Protein AF-A0A2P6PGU2-F1 (afdb_monomer_lite)

Organism: Rosa chinensis (NCBI:txid74649)

Structure (mmCIF, N/CA/C/O backbone):
data_AF-A0A2P6PGU2-F1
#
_entry.id   AF-A0A2P6PGU2-F1
#
loop_
_atom_site.group_PDB
_atom_site.id
_atom_site.type_symbol
_atom_site.label_atom_id
_atom_site.label_alt_id
_atom_site.label_comp_id
_atom_site.label_asym_id
_atom_site.label_entity_id
_atom_site.label_seq_id
_atom_site.pdbx_PDB_ins_code
_atom_site.Cartn_x
_atom_site.Cartn_y
_atom_site.Cartn_z
_atom_site.occupancy
_atom_site.B_iso_or_equiv
_atom_site.auth_seq_id
_atom_site.auth_comp_id
_atom_site.auth_asym_id
_atom_site.auth_atom_id
_atom_site.pdbx_PDB_model_num
ATOM 1 N N . MET A 1 1 ? -43.420 4.297 33.345 1.00 36.94 1 MET A N 1
ATOM 2 C CA . MET A 1 1 ? -42.031 4.787 33.406 1.00 36.94 1 MET A CA 1
ATOM 3 C C . MET A 1 1 ? -41.383 4.424 32.086 1.00 36.94 1 MET A C 1
ATOM 5 O O . MET A 1 1 ? -41.078 3.262 31.877 1.00 36.94 1 MET A O 1
ATOM 9 N N . ALA A 1 2 ? -41.326 5.376 31.157 1.00 39.19 2 ALA A N 1
ATOM 10 C CA . ALA A 1 2 ? -40.530 5.236 29.947 1.00 39.19 2 ALA A CA 1
ATOM 11 C C . ALA A 1 2 ? -39.170 5.851 30.277 1.00 39.19 2 ALA A C 1
ATOM 13 O O . ALA A 1 2 ? -39.100 7.048 30.554 1.00 39.19 2 ALA A O 1
ATOM 14 N N . GLU A 1 3 ? -38.127 5.028 30.350 1.00 43.66 3 GLU A N 1
ATOM 15 C CA . GLU A 1 3 ? -36.754 5.516 30.438 1.00 43.66 3 GLU A CA 1
ATOM 16 C C . GLU A 1 3 ? -36.450 6.270 29.145 1.00 43.66 3 GLU A C 1
ATOM 18 O O . GLU A 1 3 ? -36.269 5.689 28.077 1.00 43.66 3 GLU A O 1
ATOM 23 N N . THR A 1 4 ? -36.450 7.595 29.229 1.00 43.69 4 THR A N 1
ATOM 24 C CA . THR A 1 4 ? -35.879 8.449 28.198 1.00 43.69 4 THR A CA 1
ATOM 25 C C . THR A 1 4 ? -34.369 8.246 28.244 1.00 43.69 4 THR A C 1
ATOM 27 O O . THR A 1 4 ? -33.678 8.888 29.037 1.00 43.69 4 THR A O 1
ATOM 30 N N . SER A 1 5 ? -33.850 7.319 27.438 1.00 46.34 5 SER A N 1
ATOM 31 C CA . SER A 1 5 ? -32.415 7.210 27.181 1.00 46.34 5 SER A CA 1
ATOM 32 C C . SER A 1 5 ? -31.904 8.580 26.727 1.00 46.34 5 SER A C 1
ATOM 34 O O . SER A 1 5 ? -32.336 9.092 25.692 1.00 46.34 5 SER A O 1
ATOM 36 N N . SER A 1 6 ? -31.035 9.201 27.530 1.00 49.41 6 SER A N 1
ATOM 37 C CA . SER A 1 6 ? -30.412 10.489 27.212 1.00 49.41 6 SER A CA 1
ATOM 38 C C . SER A 1 6 ? -29.732 10.409 25.836 1.00 49.41 6 SER A C 1
ATOM 40 O O . SER A 1 6 ? -29.019 9.430 25.597 1.00 49.41 6 SER A O 1
ATOM 42 N N . PRO A 1 7 ? -29.878 11.413 24.947 1.00 54.25 7 PRO A N 1
ATOM 43 C CA . PRO A 1 7 ? -29.198 11.442 23.646 1.00 54.25 7 PRO A CA 1
ATOM 44 C C . PRO A 1 7 ? -27.681 11.208 23.749 1.00 54.25 7 PRO A C 1
ATOM 46 O O . PRO A 1 7 ? -27.078 10.629 22.847 1.00 54.25 7 PRO A O 1
ATOM 49 N N . ASN A 1 8 ? -27.077 11.592 24.880 1.00 56.94 8 ASN A N 1
ATOM 50 C CA . ASN A 1 8 ? -25.650 11.409 25.147 1.00 56.94 8 ASN A CA 1
ATOM 51 C C . ASN A 1 8 ? -25.258 9.939 25.370 1.00 56.94 8 ASN A C 1
ATOM 53 O O . ASN A 1 8 ? -24.171 9.550 24.957 1.00 56.94 8 ASN A O 1
ATOM 57 N N . SER A 1 9 ? -26.146 9.101 25.925 1.00 61.38 9 SER A N 1
ATOM 58 C CA . SER A 1 9 ? -25.863 7.673 26.157 1.00 61.38 9 SER A CA 1
ATOM 59 C C . SER A 1 9 ? -25.568 6.952 24.842 1.00 61.38 9 SER A C 1
ATOM 61 O O . SER A 1 9 ? -24.585 6.230 24.738 1.00 61.38 9 SER A O 1
ATOM 63 N N . SER A 1 10 ? -26.362 7.224 23.801 1.00 79.25 10 SER A N 1
ATOM 64 C CA . SER A 1 10 ? -26.182 6.596 22.488 1.00 79.25 10 SER A CA 1
ATOM 65 C C . SER A 1 10 ? -24.892 7.037 21.788 1.00 79.25 10 SER A C 1
ATOM 67 O O . SER A 1 10 ? -24.308 6.252 21.042 1.00 79.25 10 SER A O 1
ATOM 69 N N . ALA A 1 11 ? -24.453 8.283 21.989 1.00 82.06 11 ALA A N 1
ATOM 70 C CA . ALA A 1 11 ? -23.214 8.791 21.408 1.00 82.06 11 ALA A CA 1
ATOM 71 C C . ALA A 1 11 ? -21.985 8.206 22.118 1.00 82.06 11 ALA A C 1
ATOM 73 O O . ALA A 1 11 ? -21.033 7.784 21.461 1.00 82.06 11 ALA A O 1
ATOM 74 N N . ASP A 1 12 ? -22.023 8.140 23.449 1.00 86.50 12 ASP A N 1
ATOM 75 C CA . ASP A 1 12 ? -20.946 7.569 24.256 1.00 86.50 12 ASP A CA 1
ATOM 76 C C . ASP A 1 12 ? -20.799 6.060 24.010 1.00 86.50 12 ASP A C 1
ATOM 78 O O . ASP A 1 12 ? -19.677 5.569 23.880 1.00 86.50 12 ASP A O 1
ATOM 82 N N . ASP A 1 13 ? -21.902 5.333 23.819 1.00 87.06 13 ASP A N 1
ATOM 83 C CA . ASP A 1 13 ? -21.881 3.916 23.435 1.00 87.06 13 ASP A CA 1
ATOM 84 C C . ASP A 1 13 ? -21.195 3.691 22.079 1.00 87.06 13 ASP A C 1
ATOM 86 O O . ASP A 1 13 ? -20.360 2.791 21.936 1.00 87.06 13 ASP A O 1
ATOM 90 N N . LEU A 1 14 ? -21.480 4.544 21.089 1.00 86.94 14 LEU A N 1
ATOM 91 C CA . LEU A 1 14 ? -20.836 4.498 19.774 1.00 86.94 14 LEU A CA 1
ATOM 92 C C . LEU A 1 14 ? -19.343 4.847 19.852 1.00 86.94 14 LEU A C 1
ATOM 94 O O . LEU A 1 14 ? -18.520 4.149 19.256 1.00 86.94 14 LEU A O 1
ATOM 98 N N . LYS A 1 15 ? -18.962 5.873 20.625 1.00 91.56 15 LYS A N 1
ATOM 99 C CA . LYS A 1 15 ? -17.548 6.209 20.873 1.00 91.56 15 LYS A CA 1
ATOM 100 C C . LYS A 1 15 ? -16.815 5.052 21.551 1.00 91.56 15 LYS A C 1
ATOM 102 O O . LYS A 1 15 ? -15.725 4.677 21.121 1.00 91.56 15 LYS A O 1
ATOM 107 N N . ASN A 1 16 ? -17.427 4.437 22.561 1.00 91.75 16 ASN A N 1
ATOM 108 C CA . ASN A 1 16 ? -16.876 3.276 23.256 1.00 91.75 16 ASN A CA 1
ATOM 109 C C . ASN A 1 16 ? -16.707 2.078 22.313 1.00 91.75 16 ASN A C 1
ATOM 111 O O . ASN A 1 16 ? -15.696 1.377 22.377 1.00 91.75 16 ASN A O 1
ATOM 115 N N . HIS A 1 17 ? -17.660 1.853 21.408 1.00 90.94 17 HIS A N 1
ATOM 116 C CA . HIS A 1 17 ? -17.554 0.819 20.382 1.00 90.94 17 HIS A CA 1
ATOM 117 C C . HIS A 1 17 ? -16.375 1.069 19.426 1.00 90.94 17 HIS A C 1
ATOM 119 O O . HIS A 1 17 ? -15.568 0.168 19.198 1.00 90.94 17 HIS A O 1
ATOM 125 N N . VAL A 1 18 ? -16.217 2.302 18.935 1.00 91.94 18 VAL A N 1
ATOM 126 C CA . VAL A 1 18 ? -15.078 2.720 18.097 1.00 91.94 18 VAL A CA 1
ATOM 127 C C . VAL A 1 18 ? -13.743 2.493 18.811 1.00 91.94 18 VAL A C 1
ATOM 129 O O . VAL A 1 18 ? -12.814 1.931 18.227 1.00 91.94 18 VAL A O 1
ATOM 132 N N . MET A 1 19 ? -13.652 2.860 20.091 1.00 95.19 19 MET A N 1
ATOM 133 C CA . MET A 1 19 ? -12.438 2.651 20.885 1.00 95.19 19 MET A CA 1
ATOM 134 C C . MET A 1 19 ? -12.114 1.168 21.082 1.00 95.19 19 MET A C 1
ATOM 136 O O . MET A 1 19 ? -10.945 0.791 21.001 1.00 95.19 19 MET A O 1
ATOM 140 N N . LYS A 1 20 ? -13.125 0.308 21.267 1.00 94.31 20 LYS A N 1
ATOM 141 C CA . LYS A 1 20 ? -12.925 -1.150 21.322 1.00 94.31 20 LYS A CA 1
ATOM 142 C C . LYS A 1 20 ? -12.359 -1.694 20.012 1.00 94.31 20 LYS A C 1
ATOM 144 O O . LYS A 1 20 ? -11.440 -2.503 20.057 1.00 94.31 20 LYS A O 1
ATOM 149 N N . ILE A 1 21 ? -12.851 -1.229 18.859 1.00 94.00 21 ILE A N 1
ATOM 150 C CA . ILE A 1 21 ? -12.303 -1.621 17.548 1.00 94.00 21 ILE A CA 1
ATOM 151 C C . ILE A 1 21 ? -10.831 -1.207 17.436 1.00 94.00 21 ILE A C 1
ATOM 153 O O . ILE A 1 21 ? -10.004 -2.003 16.998 1.00 94.00 21 ILE A O 1
ATOM 157 N N . PHE A 1 22 ? -10.485 0.011 17.862 1.00 94.75 22 PHE A N 1
ATOM 158 C CA . PHE A 1 22 ? -9.099 0.485 17.837 1.00 94.75 22 PHE A CA 1
ATOM 159 C C . PHE A 1 22 ? -8.179 -0.369 18.723 1.00 94.75 22 PHE A C 1
ATOM 161 O O . PHE A 1 22 ? -7.101 -0.776 18.292 1.00 94.75 22 PHE A O 1
ATOM 168 N N . GLN A 1 23 ? -8.606 -0.674 19.949 1.00 94.38 23 GLN A N 1
ATOM 169 C CA . GLN A 1 23 ? -7.859 -1.540 20.866 1.00 94.38 23 GLN A CA 1
ATOM 170 C C . GLN A 1 23 ? -7.675 -2.943 20.279 1.00 94.38 23 GLN A C 1
ATOM 172 O O . GLN A 1 23 ? -6.571 -3.475 20.257 1.00 94.38 23 GLN A O 1
ATOM 177 N N . GLU A 1 24 ? -8.741 -3.512 19.727 1.00 93.62 24 GLU A N 1
ATOM 178 C CA . GLU A 1 24 ? -8.731 -4.834 19.105 1.00 93.62 24 GLU A CA 1
ATOM 179 C C . GLU A 1 24 ? -7.829 -4.889 17.857 1.00 93.62 24 GLU A C 1
ATOM 181 O O . GLU A 1 24 ? -7.165 -5.897 17.630 1.00 93.62 24 GLU A O 1
ATOM 186 N N . ALA A 1 25 ? -7.739 -3.807 17.076 1.00 93.62 25 ALA A N 1
ATOM 187 C CA . ALA A 1 25 ? -6.849 -3.704 15.915 1.00 93.62 25 ALA A CA 1
ATOM 188 C C . ALA A 1 25 ? -5.365 -3.491 16.278 1.00 93.62 25 ALA A C 1
ATOM 190 O O . ALA A 1 25 ? -4.488 -3.698 15.439 1.00 93.62 25 ALA A O 1
ATOM 191 N N . THR A 1 26 ? -5.070 -3.055 17.507 1.00 94.81 26 THR A N 1
ATOM 192 C CA . THR A 1 26 ? -3.709 -2.705 17.959 1.00 94.81 26 THR A CA 1
ATOM 193 C C . THR A 1 26 ? -3.143 -3.668 19.006 1.00 94.81 26 THR A C 1
ATOM 195 O O . THR A 1 26 ? -1.943 -3.625 19.277 1.00 94.81 26 THR A O 1
ATOM 198 N N . LYS A 1 27 ? -3.964 -4.569 19.566 1.00 91.31 27 LYS A N 1
ATOM 199 C CA . LYS A 1 27 ? -3.589 -5.469 20.673 1.00 91.31 27 LYS A CA 1
ATOM 200 C C . LYS A 1 27 ? -2.380 -6.361 20.383 1.00 91.31 27 LYS A C 1
ATOM 202 O O . LYS A 1 27 ? -1.593 -6.633 21.282 1.00 91.31 27 LYS A O 1
ATOM 207 N N . ASP A 1 28 ? -2.213 -6.772 19.125 1.00 89.25 28 ASP A N 1
ATOM 208 C CA . ASP A 1 28 ? -1.145 -7.677 18.687 1.00 89.25 28 ASP A CA 1
ATOM 209 C C . ASP A 1 28 ? 0.108 -6.909 18.211 1.00 89.25 28 ASP A C 1
ATOM 211 O O . ASP A 1 28 ? 0.957 -7.453 17.499 1.00 89.25 28 ASP A O 1
ATOM 215 N N . CYS A 1 29 ? 0.230 -5.618 18.550 1.00 91.69 29 CYS A N 1
ATOM 216 C CA . CYS A 1 29 ? 1.404 -4.820 18.215 1.00 91.69 29 CYS A CA 1
ATOM 217 C C . CYS A 1 29 ? 2.623 -5.287 19.019 1.00 91.69 29 CYS A C 1
ATOM 219 O O . CYS A 1 29 ? 2.691 -5.080 20.224 1.00 91.69 29 CYS A O 1
ATOM 221 N N . GLU A 1 30 ? 3.618 -5.867 18.349 1.00 88.88 30 GLU A N 1
ATOM 222 C CA . GLU A 1 30 ? 4.862 -6.334 18.986 1.00 88.88 30 GLU A CA 1
ATOM 223 C C . GLU A 1 30 ? 5.924 -5.220 19.125 1.00 88.88 30 GLU A C 1
ATOM 225 O O . GLU A 1 30 ? 6.796 -5.305 19.982 1.00 88.88 30 GLU A O 1
ATOM 230 N N . ASP A 1 31 ? 5.854 -4.163 18.310 1.00 90.06 31 ASP A N 1
ATOM 231 C CA . ASP A 1 31 ? 6.859 -3.091 18.247 1.00 90.06 31 ASP A CA 1
ATOM 232 C C . ASP A 1 31 ? 6.630 -2.028 19.340 1.00 90.06 31 ASP A C 1
ATOM 234 O O . ASP A 1 31 ? 5.585 -1.378 19.360 1.00 90.06 31 ASP A O 1
ATOM 238 N N . GLU A 1 32 ? 7.600 -1.849 20.246 1.00 87.88 32 GLU A N 1
ATOM 239 C CA . GLU A 1 32 ? 7.496 -0.936 21.400 1.00 87.88 32 GLU A CA 1
ATOM 240 C C . GLU A 1 32 ? 7.331 0.539 21.007 1.00 87.88 32 GLU A C 1
ATOM 242 O O . GLU A 1 32 ? 6.541 1.262 21.620 1.00 87.88 32 GLU A O 1
ATOM 247 N N . CYS A 1 33 ? 8.013 0.996 19.953 1.00 86.94 33 CYS A N 1
ATOM 248 C CA . CYS A 1 33 ? 7.853 2.366 19.466 1.00 86.94 33 CYS A CA 1
ATOM 249 C C . CYS A 1 33 ? 6.430 2.583 18.941 1.00 86.94 33 CYS A C 1
ATOM 251 O O . CYS A 1 33 ? 5.797 3.594 19.247 1.00 86.94 33 CYS A O 1
ATOM 253 N N . LEU A 1 34 ? 5.890 1.610 18.206 1.00 91.25 34 LEU A N 1
ATOM 254 C CA . LEU A 1 34 ? 4.517 1.678 17.715 1.00 91.25 34 LEU A CA 1
ATOM 255 C C . LEU A 1 34 ? 3.474 1.526 18.819 1.00 91.25 34 LEU A C 1
ATOM 257 O O . LEU A 1 34 ? 2.446 2.197 18.749 1.00 91.25 34 LEU A O 1
ATOM 261 N N . LYS A 1 35 ? 3.732 0.731 19.864 1.00 92.25 35 LYS A N 1
ATOM 262 C CA . LYS A 1 35 ? 2.864 0.691 21.052 1.00 92.25 35 LYS A CA 1
ATOM 263 C C . LYS A 1 35 ? 2.716 2.083 21.661 1.00 92.25 35 LYS A C 1
ATOM 265 O O . LYS A 1 35 ? 1.594 2.502 21.926 1.00 92.25 35 LYS A O 1
ATOM 270 N N . ALA A 1 36 ? 3.810 2.835 21.813 1.00 91.00 36 ALA A N 1
ATOM 271 C CA . ALA A 1 36 ? 3.755 4.204 22.331 1.00 91.00 36 ALA A CA 1
ATOM 272 C C . ALA A 1 36 ? 2.928 5.144 21.429 1.00 91.00 36 ALA A C 1
ATOM 274 O O . ALA A 1 36 ? 2.132 5.951 21.924 1.00 91.00 36 ALA A O 1
ATOM 275 N N . VAL A 1 37 ? 3.059 5.003 20.104 1.00 91.75 37 VAL A N 1
ATOM 276 C CA . VAL A 1 37 ? 2.244 5.750 19.131 1.00 91.75 37 VAL A CA 1
ATOM 277 C C . VAL A 1 37 ? 0.763 5.390 19.271 1.00 91.75 37 VAL A C 1
ATOM 279 O O . VAL A 1 37 ? -0.071 6.288 19.387 1.00 91.75 37 VAL A O 1
ATOM 282 N N . PHE A 1 38 ? 0.414 4.103 19.338 1.00 94.00 38 PHE A N 1
ATOM 283 C CA . PHE A 1 38 ? -0.974 3.667 19.507 1.00 94.00 38 PHE A CA 1
ATOM 284 C C . PHE A 1 38 ? -1.565 4.064 20.862 1.00 94.00 38 PHE A C 1
ATOM 286 O O . PHE A 1 38 ? -2.721 4.474 20.899 1.00 94.00 38 PHE A O 1
ATOM 293 N N . CYS A 1 39 ? -0.788 4.043 21.947 1.00 91.62 39 CYS A N 1
ATOM 294 C CA . CYS A 1 39 ? -1.210 4.573 23.247 1.00 91.62 39 CYS A CA 1
ATOM 295 C C . CYS A 1 39 ? -1.528 6.073 23.179 1.00 91.62 39 CYS A C 1
ATOM 297 O O . CYS A 1 39 ? -2.459 6.537 23.831 1.00 91.62 39 CYS A O 1
ATOM 299 N N . THR A 1 40 ? -0.778 6.832 22.376 1.00 91.81 40 THR A N 1
ATOM 300 C CA . THR A 1 40 ? -1.022 8.268 22.177 1.00 91.81 40 THR A CA 1
ATOM 301 C C . THR A 1 40 ? -2.289 8.499 21.352 1.00 91.81 40 THR A C 1
ATOM 303 O O . THR A 1 40 ? -3.168 9.255 21.764 1.00 91.81 40 THR A O 1
ATOM 306 N N . ILE A 1 41 ? -2.423 7.812 20.213 1.00 91.62 41 ILE A N 1
ATOM 307 C CA . ILE A 1 41 ? -3.593 7.929 19.331 1.00 91.62 41 ILE A CA 1
ATOM 308 C C . ILE A 1 41 ? -4.864 7.471 20.064 1.00 91.62 41 ILE A C 1
ATOM 310 O O . ILE A 1 41 ? -5.860 8.184 20.082 1.00 91.62 41 ILE A O 1
ATOM 314 N N . GLY A 1 42 ? -4.816 6.313 20.723 1.00 91.88 42 GLY A N 1
ATOM 315 C CA . GLY A 1 42 ? -5.945 5.688 21.411 1.00 91.88 42 GLY A CA 1
ATOM 316 C C . GLY A 1 42 ? -6.156 6.130 22.859 1.00 91.88 42 GLY A C 1
ATOM 317 O O . GLY A 1 42 ? -6.884 5.451 23.582 1.00 91.88 42 GLY A O 1
ATOM 318 N N . ARG A 1 43 ? -5.533 7.230 23.311 1.00 92.56 43 ARG A N 1
ATOM 319 C CA . ARG A 1 43 ? -5.659 7.722 24.698 1.00 92.56 43 ARG A CA 1
ATOM 320 C C . ARG A 1 43 ? -7.106 8.047 25.078 1.00 92.56 43 ARG A C 1
ATOM 322 O O . ARG A 1 43 ? -7.515 7.828 26.214 1.00 92.56 43 ARG A O 1
ATOM 329 N N . SER A 1 44 ? -7.857 8.605 24.136 1.00 93.62 44 SER A N 1
ATOM 330 C CA . SER A 1 44 ? -9.280 8.919 24.248 1.00 93.62 44 SER A CA 1
ATOM 331 C C . SER A 1 44 ? -9.907 8.918 22.855 1.00 93.62 44 SER A C 1
ATOM 333 O O . SER A 1 44 ? -9.192 8.985 21.852 1.00 93.62 44 SER A O 1
ATOM 335 N N . TYR A 1 45 ? -11.240 8.886 22.791 1.00 92.12 45 TYR A N 1
ATOM 336 C CA . TYR A 1 45 ? -11.951 9.060 21.524 1.00 92.12 45 TYR A CA 1
ATOM 337 C C . TYR A 1 45 ? -11.577 10.385 20.848 1.00 92.12 45 TYR A C 1
ATOM 339 O O . TYR A 1 45 ? -11.310 10.397 19.651 1.00 92.12 45 TYR A O 1
ATOM 347 N N . ASP A 1 46 ? -11.491 11.477 21.612 1.00 90.50 46 ASP A N 1
ATOM 348 C CA . ASP A 1 46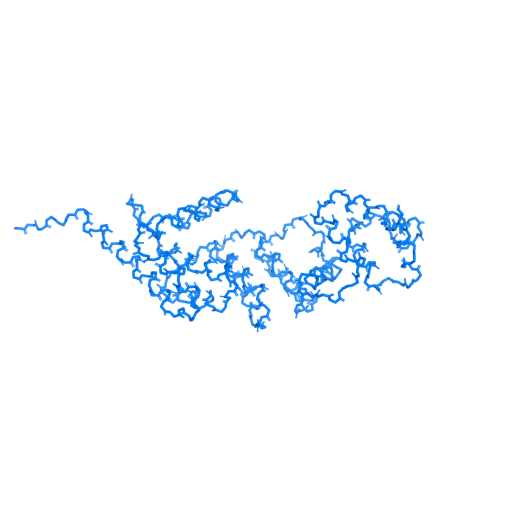 ? -11.161 12.795 21.062 1.00 90.50 46 ASP A CA 1
ATOM 349 C C . ASP A 1 46 ? -9.750 12.817 20.456 1.00 90.50 46 ASP A C 1
ATOM 351 O O . ASP A 1 46 ? -9.570 13.349 19.370 1.00 90.50 46 ASP A O 1
ATOM 355 N N . SER A 1 47 ? -8.770 12.147 21.076 1.00 91.69 47 SER A N 1
ATOM 356 C CA . SER A 1 47 ? -7.413 12.012 20.516 1.00 91.69 47 SER A CA 1
ATOM 357 C C . SER A 1 47 ? -7.407 11.240 19.190 1.00 91.69 47 SER A C 1
ATOM 359 O O . SER A 1 47 ? -6.763 11.647 18.217 1.00 91.69 47 SER A O 1
ATOM 361 N N . LEU A 1 48 ? -8.165 10.140 19.123 1.00 91.19 48 LEU A N 1
ATOM 362 C CA . LEU A 1 48 ? -8.323 9.353 17.901 1.00 91.19 48 LEU A CA 1
ATOM 363 C C . LEU A 1 48 ? -9.029 10.172 16.809 1.00 91.19 48 LEU A C 1
ATOM 365 O O . LEU A 1 48 ? -8.612 10.150 15.649 1.00 91.19 48 LEU A O 1
ATOM 369 N N . ASN A 1 49 ? -10.063 10.925 17.184 1.00 90.19 49 ASN A N 1
ATOM 370 C CA . ASN A 1 49 ? -10.802 11.809 16.294 1.00 90.19 49 ASN A CA 1
ATOM 371 C C . ASN A 1 49 ? -9.927 12.962 15.780 1.00 90.19 49 ASN A C 1
ATOM 373 O O . ASN A 1 49 ? -9.908 13.223 14.580 1.00 90.19 49 ASN A O 1
ATOM 377 N N . ASP A 1 50 ? -9.112 13.580 16.627 1.00 89.06 50 ASP A N 1
ATOM 378 C CA . ASP A 1 50 ? -8.163 14.617 16.220 1.00 89.06 50 ASP A CA 1
ATOM 379 C C . ASP A 1 50 ? -7.127 14.078 15.230 1.00 89.06 50 ASP A C 1
ATOM 381 O O . ASP A 1 50 ? -6.804 14.731 14.233 1.00 89.06 50 ASP A O 1
ATOM 385 N N . PHE A 1 51 ? -6.613 12.866 15.465 1.00 87.56 51 PHE A N 1
ATOM 386 C CA . PHE A 1 51 ? -5.718 12.199 14.519 1.00 87.56 51 PHE A CA 1
ATOM 387 C C . PHE A 1 51 ? -6.413 11.938 13.178 1.00 87.56 51 PHE A C 1
ATOM 389 O O . PHE A 1 51 ? -5.836 12.169 12.115 1.00 87.56 51 PHE A O 1
ATOM 396 N N . SER A 1 52 ? -7.673 11.508 13.225 1.00 86.06 52 SER A N 1
ATOM 397 C CA . SER A 1 52 ? -8.494 11.274 12.041 1.00 86.06 52 SER A CA 1
ATOM 398 C C . SER A 1 52 ? -8.705 12.548 11.212 1.00 86.06 52 SER A C 1
ATOM 400 O O . SER A 1 52 ? -8.533 12.520 9.995 1.00 86.06 52 SER A O 1
ATOM 402 N N . ILE A 1 53 ? -8.962 13.689 11.863 1.00 85.06 53 ILE A N 1
ATOM 403 C CA . ILE A 1 53 ? -9.149 14.991 11.213 1.00 85.06 53 ILE A CA 1
ATOM 404 C C . ILE A 1 53 ? -7.836 15.457 10.578 1.00 85.06 53 ILE A C 1
ATOM 406 O O . ILE A 1 53 ? -7.824 15.910 9.435 1.00 85.06 53 ILE A O 1
ATOM 410 N N . LYS A 1 54 ? -6.705 15.297 11.278 1.00 84.56 54 LYS A N 1
ATOM 411 C CA . LYS A 1 54 ? -5.375 15.598 10.719 1.00 84.56 54 LYS A CA 1
ATOM 412 C C . LYS A 1 54 ? -5.088 14.763 9.473 1.00 84.56 54 LYS A C 1
ATOM 414 O O . LYS A 1 54 ? -4.591 15.295 8.482 1.00 84.56 54 LYS A O 1
ATOM 419 N N . LEU A 1 55 ? -5.441 13.479 9.503 1.00 80.69 55 LEU A N 1
ATOM 420 C CA . LEU A 1 55 ? -5.316 12.596 8.348 1.00 80.69 55 LEU A CA 1
ATOM 421 C C . LEU A 1 55 ? -6.248 13.020 7.200 1.00 80.69 55 LEU A C 1
ATOM 423 O O . LEU A 1 55 ? -5.814 13.061 6.051 1.00 80.69 55 LEU A O 1
ATOM 427 N N . PHE A 1 56 ? -7.501 13.377 7.493 1.00 80.12 56 PHE A N 1
ATOM 428 C CA . PHE A 1 56 ? -8.428 13.922 6.498 1.00 80.12 56 PHE A CA 1
ATOM 429 C C . PHE A 1 56 ? -7.826 15.141 5.794 1.00 80.12 56 PHE A C 1
ATOM 431 O O . PHE A 1 56 ? -7.759 15.163 4.565 1.00 80.12 56 PHE A O 1
ATOM 438 N N . ASN A 1 57 ? -7.340 16.116 6.565 1.00 77.75 57 ASN A N 1
ATOM 439 C CA . ASN A 1 57 ? -6.766 17.349 6.030 1.00 77.75 57 ASN A CA 1
ATOM 440 C C . ASN A 1 57 ? -5.520 17.063 5.183 1.00 77.75 57 ASN A C 1
ATOM 442 O O . ASN A 1 57 ? -5.428 17.535 4.056 1.00 77.75 57 ASN A O 1
ATOM 446 N N . SER A 1 58 ? -4.625 16.188 5.651 1.00 74.19 58 SER A N 1
AT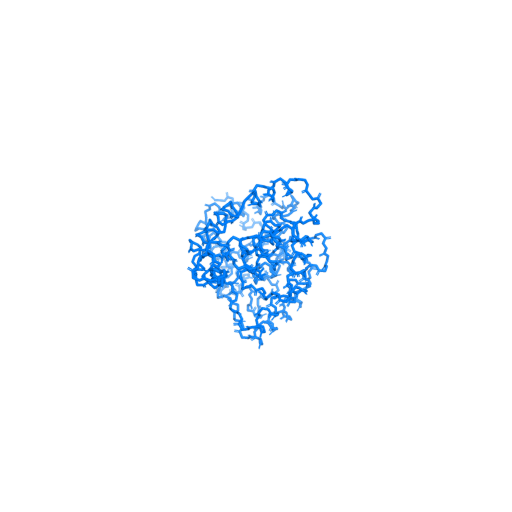OM 447 C CA . SER A 1 58 ? -3.438 15.790 4.883 1.00 74.19 58 SER A CA 1
ATOM 448 C C . SER A 1 58 ? -3.785 15.142 3.531 1.00 74.19 58 SER A C 1
ATOM 450 O O . SER A 1 58 ? -3.112 15.383 2.527 1.00 74.19 58 SER A O 1
ATOM 452 N N . MET A 1 59 ? -4.855 14.346 3.460 1.00 67.69 59 MET A N 1
ATOM 453 C CA . MET A 1 59 ? -5.325 13.795 2.183 1.00 67.69 59 MET A CA 1
ATOM 454 C C . MET A 1 59 ? -6.039 14.826 1.303 1.00 67.69 59 MET A C 1
ATOM 456 O O . MET A 1 59 ? -5.979 14.738 0.075 1.00 67.69 59 MET A O 1
ATOM 460 N N . ALA A 1 60 ? -6.736 15.784 1.912 1.00 69.81 60 ALA A N 1
ATOM 461 C CA . ALA A 1 60 ? -7.369 16.878 1.190 1.00 69.81 60 ALA A CA 1
ATOM 462 C C . ALA A 1 60 ? -6.312 17.760 0.504 1.00 69.81 60 ALA A C 1
ATOM 464 O O . ALA A 1 60 ? -6.440 18.033 -0.689 1.00 69.81 60 ALA A O 1
ATOM 465 N N . ASP A 1 61 ? -5.229 18.090 1.212 1.00 62.94 61 ASP A N 1
ATOM 466 C CA . ASP A 1 61 ? -4.115 18.905 0.708 1.00 62.94 61 ASP A CA 1
ATOM 467 C C . ASP A 1 61 ? -3.343 18.220 -0.433 1.00 62.94 61 ASP A C 1
ATOM 469 O O . ASP A 1 61 ? -2.777 18.880 -1.301 1.00 62.94 61 ASP A O 1
ATOM 473 N N . THR A 1 62 ? -3.362 16.883 -0.486 1.00 60.59 62 THR A N 1
ATOM 474 C CA . THR A 1 62 ? -2.770 16.094 -1.584 1.00 60.59 62 THR A CA 1
ATOM 475 C C . THR A 1 62 ? -3.712 15.911 -2.783 1.00 60.59 62 THR A C 1
ATOM 477 O O . THR A 1 62 ? -3.405 15.155 -3.706 1.00 60.59 62 THR A O 1
ATOM 480 N N . GLY A 1 63 ? -4.858 16.604 -2.799 1.00 58.88 63 GLY A N 1
ATOM 481 C CA . GLY A 1 63 ? -5.815 16.590 -3.909 1.00 58.88 63 GLY A CA 1
ATOM 482 C C . GLY A 1 63 ? -6.695 15.338 -3.965 1.00 58.88 63 GLY A C 1
ATOM 483 O O . GLY A 1 63 ? -7.313 15.065 -4.991 1.00 58.88 63 GLY A O 1
ATOM 484 N N . ILE A 1 64 ? -6.773 14.564 -2.875 1.00 63.78 64 ILE A N 1
ATOM 485 C CA . ILE A 1 64 ? -7.505 13.286 -2.801 1.00 63.78 64 ILE A CA 1
ATOM 486 C C . ILE A 1 64 ? -8.798 13.429 -1.967 1.00 63.78 64 ILE A C 1
ATOM 488 O O . ILE A 1 64 ? -9.269 12.489 -1.320 1.00 63.78 64 ILE A O 1
ATOM 492 N N . ILE A 1 65 ? -9.392 14.626 -1.976 1.00 58.66 65 ILE A N 1
ATOM 493 C CA . ILE A 1 65 ? -10.454 15.035 -1.045 1.00 58.66 65 ILE A CA 1
ATOM 494 C C . ILE A 1 65 ? -11.727 14.181 -1.138 1.00 58.66 65 ILE A C 1
ATOM 496 O O . ILE A 1 65 ? -12.338 13.874 -0.115 1.00 58.66 65 ILE A O 1
ATOM 500 N N . ASP A 1 66 ? -12.105 13.729 -2.335 1.00 61.53 66 ASP A N 1
ATOM 501 C CA . ASP A 1 66 ? -13.318 12.924 -2.520 1.00 61.53 66 ASP A CA 1
ATOM 502 C C . ASP A 1 66 ? -13.186 11.537 -1.881 1.00 61.53 66 ASP A C 1
ATOM 504 O O . ASP A 1 66 ? -14.141 11.016 -1.306 1.00 61.53 66 ASP A O 1
ATOM 508 N N . ARG A 1 67 ? -11.972 10.973 -1.878 1.00 64.31 67 ARG A N 1
ATOM 509 C CA . ARG A 1 67 ? -11.693 9.685 -1.223 1.00 64.31 67 ARG A CA 1
ATOM 510 C C . ARG A 1 67 ? -11.547 9.839 0.284 1.00 64.31 67 ARG A C 1
ATOM 512 O O . ARG A 1 67 ? -11.933 8.941 1.029 1.00 64.31 67 ARG A O 1
ATOM 519 N N . ALA A 1 68 ? -11.026 10.982 0.734 1.00 65.75 68 ALA A N 1
ATOM 520 C CA . ALA A 1 68 ? -11.002 11.324 2.149 1.00 65.75 68 ALA A CA 1
ATOM 521 C C . ALA A 1 68 ? -12.432 11.427 2.710 1.00 65.75 68 ALA A C 1
ATOM 523 O O . ALA A 1 68 ? -12.716 10.857 3.761 1.00 65.75 68 ALA A O 1
ATOM 524 N N . ARG A 1 69 ? -13.364 12.061 1.983 1.00 67.06 69 ARG A N 1
ATOM 525 C CA . ARG A 1 69 ? -14.780 12.158 2.389 1.00 67.06 69 ARG A CA 1
ATOM 526 C C . ARG A 1 69 ? -15.483 10.812 2.479 1.00 67.06 69 ARG A C 1
ATOM 528 O O . ARG A 1 69 ? -16.248 10.606 3.414 1.00 67.06 69 ARG A O 1
ATOM 535 N N . GLU A 1 70 ? -15.233 9.903 1.541 1.00 66.44 70 GLU A N 1
ATOM 536 C CA . GLU A 1 70 ? -15.831 8.564 1.576 1.00 66.44 70 GLU A CA 1
ATOM 537 C C . GLU A 1 70 ? -15.353 7.767 2.800 1.00 66.44 70 GLU A C 1
ATOM 539 O O . GLU A 1 70 ? -16.153 7.152 3.502 1.00 66.44 70 GLU A O 1
ATOM 544 N N . MET A 1 71 ? -14.055 7.838 3.103 1.00 66.69 71 MET A N 1
ATOM 545 C CA . MET A 1 71 ? -13.451 7.120 4.225 1.00 66.69 71 MET A CA 1
ATOM 546 C C . MET A 1 71 ? -13.885 7.665 5.591 1.00 66.69 71 MET A C 1
ATOM 548 O O . MET A 1 71 ? -14.107 6.897 6.529 1.00 66.69 71 MET A O 1
ATOM 552 N N . PHE A 1 72 ? -14.013 8.986 5.698 1.00 67.00 72 PHE A N 1
ATOM 553 C CA . PHE A 1 72 ? -14.379 9.677 6.932 1.00 67.00 72 PHE A CA 1
ATOM 554 C C . PHE A 1 72 ? -15.863 10.012 7.027 1.00 67.00 72 PHE A C 1
ATOM 556 O O . PHE A 1 72 ? -16.252 10.813 7.876 1.00 67.00 72 PHE A O 1
ATOM 563 N N . LYS A 1 73 ? -16.708 9.390 6.194 1.00 70.00 73 LYS A N 1
ATOM 564 C CA . LYS A 1 73 ? -18.154 9.512 6.346 1.00 70.00 73 LYS A CA 1
ATOM 565 C C . LYS A 1 73 ? -18.539 9.020 7.753 1.00 70.00 73 LYS A C 1
ATOM 567 O O . LYS A 1 73 ? -18.274 7.855 8.067 1.00 70.00 73 LYS A O 1
ATOM 572 N N . PRO A 1 74 ? -19.127 9.880 8.601 1.00 67.31 74 PRO A N 1
ATOM 573 C CA . PRO A 1 74 ? -19.494 9.496 9.956 1.00 67.31 74 PRO A CA 1
ATOM 574 C C . PRO A 1 74 ? -20.505 8.343 9.978 1.00 67.31 74 PRO A C 1
ATOM 576 O O . PRO A 1 74 ? -21.320 8.207 9.066 1.00 67.31 74 PRO A O 1
ATOM 579 N N . VAL A 1 75 ? -20.493 7.540 11.046 1.00 60.59 75 VAL A N 1
ATOM 580 C CA . VAL A 1 75 ? -21.482 6.453 11.264 1.00 60.59 75 VAL A CA 1
ATOM 581 C C . VAL A 1 75 ? -22.872 7.008 11.592 1.00 60.59 75 VAL A C 1
ATOM 583 O O . VAL A 1 75 ? -23.870 6.302 11.503 1.00 60.59 75 VAL A O 1
ATOM 586 N N . SER A 1 76 ? -22.941 8.278 11.984 1.00 58.44 76 SER A N 1
ATOM 587 C CA . SER A 1 76 ? -24.166 8.995 12.324 1.00 58.44 76 SER A CA 1
ATOM 588 C C . SER A 1 76 ? -23.979 10.491 12.094 1.00 58.44 76 SER A C 1
ATOM 590 O O . SER A 1 76 ? -22.847 10.975 12.032 1.00 58.44 76 SER A O 1
ATOM 592 N N . ASP A 1 77 ? -25.077 11.245 12.079 1.00 62.47 77 ASP A N 1
ATOM 593 C CA . ASP A 1 77 ? -25.055 12.716 12.020 1.00 62.47 77 ASP A CA 1
ATOM 594 C C . ASP A 1 77 ? -24.313 13.361 13.214 1.00 62.47 77 ASP A C 1
ATOM 596 O O . ASP A 1 77 ? -24.053 14.560 13.220 1.00 62.47 77 ASP A O 1
ATOM 600 N N . LEU A 1 78 ? -23.916 12.556 14.209 1.00 63.34 78 LEU A N 1
ATOM 601 C CA . LEU A 1 78 ? -23.140 12.952 15.385 1.00 63.34 78 LEU A CA 1
ATOM 602 C C . LEU A 1 78 ? -21.631 13.095 15.117 1.00 63.34 78 LEU A C 1
ATOM 604 O O . LEU A 1 78 ? -20.875 13.366 16.047 1.00 63.34 78 LEU A O 1
ATOM 608 N N . GLY A 1 79 ? -21.162 12.872 13.885 1.00 72.81 79 GLY A N 1
ATOM 609 C CA . GLY A 1 79 ? -19.743 13.035 13.544 1.00 72.81 79 GLY A CA 1
ATOM 610 C C . GLY A 1 79 ? -18.832 11.943 14.120 1.00 72.81 79 GLY A C 1
ATOM 611 O O . GLY A 1 79 ? -17.638 12.171 14.299 1.00 72.81 79 GLY A O 1
ATOM 612 N N . ILE A 1 80 ? -19.383 10.764 14.434 1.00 84.00 80 ILE A N 1
ATOM 613 C CA . ILE A 1 80 ? -18.619 9.653 15.017 1.00 84.00 80 ILE A CA 1
ATOM 614 C C . ILE A 1 80 ? -17.858 8.875 13.939 1.00 84.00 80 ILE A C 1
ATOM 616 O O . ILE A 1 80 ? -18.428 8.537 12.897 1.00 84.00 80 ILE A O 1
ATOM 620 N N . LEU A 1 81 ? -16.588 8.556 14.211 1.00 86.31 81 LEU A N 1
ATOM 621 C CA . LEU A 1 81 ? -15.717 7.825 13.291 1.00 86.31 81 LEU A CA 1
ATOM 622 C C . LEU A 1 81 ? -16.276 6.467 12.876 1.00 86.31 81 LEU A C 1
ATOM 624 O O . LEU A 1 81 ? -16.787 5.700 13.690 1.00 86.31 81 LEU A O 1
ATOM 628 N N . SER A 1 82 ? -16.097 6.144 11.596 1.00 87.88 82 SER A N 1
ATOM 629 C CA . SER A 1 82 ? -16.441 4.833 11.060 1.00 87.88 82 SER A CA 1
ATOM 630 C C . SER A 1 82 ? -15.421 3.762 11.449 1.00 87.88 82 SER A C 1
ATOM 632 O O . SER A 1 82 ? -14.225 4.054 11.542 1.00 87.88 82 SER A O 1
ATOM 634 N N . PRO A 1 83 ? -15.842 2.493 11.611 1.00 89.94 83 PRO A N 1
ATOM 635 C CA . PRO A 1 83 ? -14.910 1.377 11.760 1.00 89.94 83 PRO A CA 1
ATOM 636 C C . PRO A 1 83 ? -13.860 1.329 10.639 1.00 89.94 83 PRO A C 1
ATOM 638 O O . PRO A 1 83 ? -12.696 1.022 10.885 1.00 89.94 83 PRO A O 1
ATOM 641 N N . VAL A 1 84 ? -14.247 1.707 9.413 1.00 90.12 84 VAL A N 1
ATOM 642 C CA . VAL A 1 84 ? -13.345 1.818 8.255 1.00 90.12 84 VAL A CA 1
ATOM 643 C C . VAL A 1 84 ? -12.234 2.841 8.507 1.00 90.12 84 VAL A C 1
ATOM 645 O O . VAL A 1 84 ? -11.066 2.554 8.231 1.00 90.12 84 VAL A O 1
ATOM 648 N N . ALA A 1 85 ? -12.568 4.010 9.063 1.00 89.19 85 ALA A N 1
ATOM 649 C CA . ALA A 1 85 ? -11.588 5.032 9.420 1.00 89.19 85 ALA A CA 1
ATOM 650 C C . ALA A 1 85 ? -10.612 4.526 10.494 1.00 89.19 85 ALA A C 1
ATOM 652 O O . ALA A 1 85 ? -9.405 4.714 10.349 1.00 89.19 85 ALA A O 1
ATOM 653 N N . VAL A 1 86 ? -11.106 3.811 11.513 1.00 92.38 86 VAL A N 1
ATOM 654 C CA . VAL A 1 86 ? -10.274 3.228 12.583 1.00 92.38 86 VAL A CA 1
ATOM 655 C C . VAL A 1 86 ? -9.244 2.249 12.023 1.00 92.38 86 VAL A C 1
ATOM 657 O O . VAL A 1 86 ? -8.045 2.420 12.247 1.00 92.38 86 VAL A O 1
ATOM 660 N N . PHE A 1 87 ? -9.684 1.251 11.250 1.00 94.19 87 PHE A N 1
ATOM 661 C CA . PHE A 1 87 ? -8.770 0.280 10.641 1.00 94.19 87 PHE A CA 1
ATOM 662 C C . PHE A 1 87 ? -7.769 0.953 9.700 1.00 94.19 87 PHE A C 1
ATOM 664 O O . PHE A 1 87 ? -6.590 0.599 9.691 1.00 94.19 87 PHE A O 1
ATOM 671 N N . THR A 1 88 ? -8.208 1.961 8.945 1.00 91.44 88 THR A N 1
ATOM 672 C CA . THR A 1 88 ? -7.320 2.677 8.025 1.00 91.44 88 THR A CA 1
ATOM 673 C C . THR A 1 88 ? -6.250 3.479 8.760 1.00 91.44 88 THR A C 1
ATOM 675 O O . THR A 1 88 ? -5.097 3.458 8.333 1.00 91.44 88 THR A O 1
ATOM 678 N N . ILE A 1 89 ? -6.590 4.120 9.884 1.00 92.44 89 ILE A N 1
ATOM 679 C CA . ILE A 1 89 ? -5.618 4.796 10.755 1.00 92.44 89 ILE A CA 1
ATOM 680 C C . ILE A 1 89 ? -4.545 3.805 11.217 1.00 92.44 89 ILE A C 1
ATOM 682 O O . ILE A 1 89 ? -3.357 4.081 11.069 1.00 92.44 89 ILE A O 1
ATOM 686 N N . VAL A 1 90 ? -4.940 2.629 11.715 1.00 95.31 90 VAL A N 1
ATOM 687 C CA . VAL A 1 90 ? -3.988 1.623 12.213 1.00 95.31 90 VAL A CA 1
ATOM 688 C C . VAL A 1 90 ? -3.095 1.085 11.086 1.00 95.31 90 VAL A C 1
ATOM 690 O O . VAL A 1 90 ? -1.873 1.031 11.242 1.00 95.31 90 VAL A O 1
ATOM 693 N N . ILE A 1 91 ? -3.674 0.745 9.928 1.00 95.00 91 ILE A N 1
ATOM 694 C CA . ILE A 1 91 ? -2.928 0.273 8.747 1.00 95.00 91 ILE A CA 1
ATOM 695 C C . ILE A 1 91 ? -1.932 1.331 8.275 1.00 95.00 91 ILE A C 1
ATOM 697 O O . ILE A 1 91 ? -0.778 1.003 8.004 1.00 95.00 91 ILE A O 1
ATOM 701 N N . MET A 1 92 ? -2.350 2.595 8.202 1.00 90.75 92 MET A N 1
ATOM 702 C CA . MET A 1 92 ? -1.484 3.693 7.788 1.00 90.75 92 MET A CA 1
ATOM 703 C C . MET A 1 92 ? -0.341 3.917 8.780 1.00 90.75 92 MET A C 1
ATOM 705 O O . MET A 1 92 ? 0.793 4.105 8.352 1.00 90.75 92 MET A O 1
ATOM 709 N N . THR A 1 93 ? -0.601 3.852 10.089 1.00 92.19 93 THR A N 1
ATOM 710 C CA . THR A 1 93 ? 0.454 3.968 11.105 1.00 92.19 93 THR A CA 1
ATOM 711 C C . THR A 1 93 ? 1.503 2.868 10.936 1.00 92.19 93 THR A C 1
ATOM 713 O O . THR A 1 93 ? 2.699 3.159 10.951 1.00 92.19 93 THR A O 1
ATOM 716 N N . TYR A 1 94 ? 1.093 1.619 10.690 1.00 94.12 94 TYR A N 1
ATOM 717 C CA . TYR A 1 94 ? 2.042 0.549 10.363 1.00 94.12 94 TYR A CA 1
ATOM 718 C C . TYR A 1 94 ? 2.766 0.785 9.031 1.00 94.12 94 TYR A C 1
ATOM 720 O O . TYR A 1 94 ? 3.976 0.565 8.950 1.00 94.12 94 TYR A O 1
ATOM 728 N N . ALA A 1 95 ? 2.053 1.242 7.997 1.00 90.44 95 ALA A N 1
ATOM 729 C CA . ALA A 1 95 ? 2.611 1.503 6.673 1.00 90.44 95 ALA A CA 1
ATOM 730 C C . ALA A 1 95 ? 3.679 2.608 6.697 1.00 90.44 95 ALA A C 1
ATOM 732 O O . ALA A 1 95 ? 4.770 2.412 6.164 1.00 90.44 95 ALA A O 1
ATOM 733 N N . GLY A 1 96 ? 3.406 3.719 7.387 1.00 86.62 96 GLY A N 1
ATOM 734 C CA . GLY A 1 96 ? 4.340 4.835 7.568 1.00 86.62 96 GLY A CA 1
ATOM 735 C C . GLY A 1 96 ? 5.582 4.485 8.391 1.00 86.62 96 GLY A C 1
ATOM 736 O O . GLY A 1 96 ? 6.569 5.206 8.337 1.00 86.62 96 GLY A O 1
ATOM 737 N N . ASN A 1 97 ? 5.558 3.359 9.110 1.00 89.06 97 ASN A N 1
ATOM 738 C CA . ASN A 1 97 ? 6.698 2.819 9.856 1.00 89.06 97 ASN A CA 1
ATOM 739 C C . ASN A 1 97 ? 7.287 1.557 9.199 1.00 89.06 97 ASN A C 1
ATOM 741 O O . ASN A 1 97 ? 7.981 0.777 9.852 1.00 89.06 97 ASN A O 1
ATOM 745 N N . HIS A 1 98 ? 6.987 1.327 7.915 1.00 88.50 98 HIS A N 1
ATOM 746 C CA . HIS A 1 98 ? 7.506 0.215 7.112 1.00 88.50 98 HIS A CA 1
ATOM 747 C C . HIS A 1 98 ? 7.230 -1.185 7.695 1.00 88.50 98 HIS A C 1
ATOM 749 O O . HIS A 1 98 ? 7.972 -2.133 7.449 1.00 88.50 98 HIS A O 1
ATOM 755 N N . LYS A 1 99 ? 6.147 -1.356 8.465 1.00 92.88 99 LYS A N 1
ATOM 756 C CA . LYS A 1 99 ? 5.762 -2.649 9.056 1.00 92.88 99 LYS A CA 1
ATOM 757 C C . LYS A 1 99 ? 4.730 -3.373 8.189 1.00 92.88 99 LYS A C 1
ATOM 759 O O . LYS A 1 99 ? 3.577 -3.543 8.595 1.00 92.88 99 LYS A O 1
ATOM 764 N N . ALA A 1 100 ? 5.127 -3.837 7.001 1.00 94.88 100 ALA A N 1
ATOM 765 C CA . ALA A 1 100 ? 4.185 -4.415 6.033 1.00 94.88 100 ALA A CA 1
ATOM 766 C C . ALA A 1 100 ? 3.459 -5.666 6.558 1.00 94.88 100 ALA A C 1
ATOM 768 O O . ALA A 1 100 ? 2.259 -5.831 6.338 1.00 94.88 100 ALA A O 1
ATOM 769 N N . LYS A 1 101 ? 4.160 -6.529 7.313 1.00 95.56 101 LYS A N 1
ATOM 770 C CA . LYS A 1 101 ? 3.562 -7.724 7.938 1.00 95.56 101 LYS A CA 1
ATOM 771 C C . LYS A 1 101 ? 2.412 -7.359 8.882 1.00 95.56 101 LYS A C 1
ATOM 773 O O . LYS A 1 101 ? 1.370 -8.008 8.841 1.00 95.56 101 LYS A O 1
ATOM 778 N N . SER A 1 102 ? 2.600 -6.341 9.719 1.00 95.50 102 SER A N 1
ATOM 779 C CA . SER A 1 102 ? 1.587 -5.896 10.683 1.00 95.50 102 SER A CA 1
ATOM 780 C C . SER A 1 102 ? 0.425 -5.195 9.985 1.00 95.50 102 SER A C 1
ATOM 782 O O . SER A 1 102 ? -0.724 -5.525 10.259 1.00 95.50 102 SER A O 1
ATOM 784 N N . ALA A 1 103 ? 0.706 -4.334 8.999 1.00 96.44 103 ALA A N 1
ATOM 785 C CA . ALA A 1 103 ? -0.330 -3.723 8.164 1.00 96.44 103 ALA A CA 1
ATOM 786 C C . ALA A 1 103 ? -1.217 -4.783 7.478 1.00 96.44 103 ALA A C 1
ATOM 788 O O . ALA A 1 103 ? -2.442 -4.669 7.475 1.00 96.44 103 ALA A O 1
ATOM 789 N N . LEU A 1 104 ? -0.610 -5.858 6.960 1.00 97.00 104 LEU A N 1
ATOM 790 C CA . LEU A 1 104 ? -1.333 -6.974 6.350 1.00 97.00 104 LEU A CA 1
ATOM 791 C C . LEU A 1 104 ? -2.201 -7.747 7.354 1.00 97.00 104 LEU A C 1
ATOM 793 O O . LEU A 1 104 ? -3.324 -8.108 7.008 1.00 97.00 104 LEU A O 1
ATOM 797 N N . LYS A 1 105 ? -1.711 -7.994 8.578 1.00 96.19 105 LYS A N 1
ATOM 798 C CA . LYS A 1 105 ? -2.504 -8.643 9.640 1.00 96.19 105 LYS A CA 1
ATOM 799 C C . LYS A 1 105 ? -3.758 -7.826 9.966 1.00 96.19 105 LYS A C 1
ATOM 801 O O . LYS A 1 105 ? -4.855 -8.376 9.982 1.00 96.19 105 LYS A O 1
ATOM 806 N N . VAL A 1 106 ? -3.606 -6.513 10.149 1.00 97.38 106 VAL A N 1
ATOM 807 C CA . VAL A 1 106 ? -4.728 -5.611 10.454 1.00 97.38 106 VAL A CA 1
ATOM 808 C C . VAL A 1 106 ? -5.719 -5.543 9.290 1.00 97.38 106 VAL A C 1
ATOM 810 O O . VAL A 1 106 ? -6.927 -5.584 9.507 1.00 97.38 106 VAL A O 1
ATOM 813 N N . TYR A 1 107 ? -5.241 -5.525 8.042 1.00 97.19 107 TYR A N 1
ATOM 814 C CA . TYR A 1 107 ? -6.120 -5.635 6.874 1.00 97.19 107 TYR A CA 1
ATOM 815 C C . TYR A 1 107 ? -6.922 -6.946 6.868 1.00 97.19 107 TYR A C 1
ATOM 817 O O . TYR A 1 107 ? -8.124 -6.941 6.620 1.00 97.19 107 TYR A O 1
ATOM 825 N N . GLN A 1 108 ? -6.288 -8.081 7.167 1.00 96.25 108 GLN A N 1
ATOM 826 C CA . GLN A 1 108 ? -6.986 -9.369 7.231 1.00 96.25 108 GLN A CA 1
ATOM 827 C C . GLN A 1 108 ? -8.047 -9.390 8.338 1.00 96.25 108 GLN A C 1
ATOM 829 O O . GLN A 1 108 ? -9.140 -9.908 8.121 1.00 96.25 108 GLN A O 1
ATOM 834 N N . GLN A 1 109 ? -7.757 -8.780 9.488 1.00 95.94 109 GLN A N 1
ATOM 835 C CA . GLN A 1 109 ? -8.716 -8.597 10.577 1.00 95.94 109 GLN A CA 1
ATOM 836 C C . GLN A 1 109 ? -9.898 -7.704 10.167 1.00 95.94 109 GLN A C 1
ATOM 838 O O . GLN A 1 109 ? -11.048 -8.031 10.461 1.00 95.94 109 GLN A O 1
ATOM 843 N N . MET A 1 110 ? -9.639 -6.613 9.440 1.00 95.62 110 MET A N 1
ATOM 844 C CA . MET A 1 110 ? -10.675 -5.727 8.897 1.00 95.62 110 MET A CA 1
ATOM 845 C C . MET A 1 110 ? -11.661 -6.499 8.005 1.00 95.62 110 MET A C 1
ATOM 847 O O . MET A 1 110 ? -12.872 -6.400 8.180 1.00 95.62 110 MET A O 1
ATOM 851 N N . ILE A 1 111 ? -11.151 -7.349 7.107 1.00 95.44 111 ILE A N 1
ATOM 852 C CA . ILE A 1 111 ? -11.998 -8.197 6.254 1.00 95.44 111 ILE A CA 1
ATOM 853 C C . ILE A 1 111 ? -12.741 -9.262 7.071 1.00 95.44 111 ILE A C 1
ATOM 855 O O . ILE A 1 111 ? -13.931 -9.480 6.852 1.00 95.44 111 ILE A O 1
ATOM 859 N N . ALA A 1 112 ? -12.071 -9.914 8.026 1.00 94.94 112 ALA A N 1
ATOM 860 C CA . ALA A 1 112 ? -12.674 -10.956 8.862 1.00 94.94 112 ALA A CA 1
ATOM 861 C C . ALA A 1 112 ? -13.818 -10.432 9.748 1.00 94.94 112 ALA A C 1
ATOM 863 O O . ALA A 1 112 ? -14.722 -11.185 10.099 1.00 94.94 112 ALA A O 1
ATOM 864 N N . THR A 1 113 ? -13.798 -9.140 10.078 1.00 91.56 113 THR A N 1
ATOM 865 C CA . THR A 1 113 ? -14.862 -8.450 10.824 1.00 91.56 113 THR A CA 1
ATOM 866 C C . THR A 1 113 ? -15.979 -7.908 9.923 1.00 91.56 113 THR A C 1
ATOM 868 O O . THR A 1 113 ? -16.899 -7.256 10.410 1.00 91.56 113 THR A O 1
ATOM 871 N N . GLY A 1 114 ? -15.936 -8.192 8.616 1.00 91.00 114 GLY A N 1
ATOM 872 C CA . GLY A 1 114 ? -16.957 -7.779 7.649 1.00 91.00 114 GLY A CA 1
ATOM 873 C C . GLY A 1 114 ? -16.870 -6.309 7.231 1.00 91.00 114 GLY A C 1
ATOM 874 O O . GLY A 1 114 ? -17.797 -5.792 6.608 1.00 91.00 114 GLY A O 1
ATOM 875 N N . ILE A 1 115 ? -15.775 -5.621 7.561 1.00 90.81 115 ILE A N 1
ATOM 876 C CA . ILE A 1 115 ? -15.590 -4.203 7.256 1.00 90.81 115 ILE A CA 1
ATOM 877 C C . ILE A 1 115 ? -14.864 -4.078 5.914 1.00 90.81 115 ILE A C 1
ATOM 879 O O . ILE A 1 115 ? -13.751 -4.570 5.730 1.00 90.81 115 ILE A O 1
ATOM 883 N N . ASN A 1 116 ? -15.492 -3.390 4.960 1.00 89.69 116 ASN A N 1
ATOM 884 C CA . ASN A 1 116 ? -14.919 -3.210 3.631 1.00 89.69 116 ASN A CA 1
ATOM 885 C C . ASN A 1 116 ? -13.842 -2.106 3.622 1.00 89.69 116 ASN A C 1
ATOM 887 O O . ASN A 1 116 ? -14.103 -1.006 4.115 1.00 89.69 116 ASN A O 1
ATOM 891 N N . PRO A 1 117 ? -12.648 -2.355 3.050 1.00 90.44 117 PRO A N 1
ATOM 892 C CA . PRO A 1 117 ? -11.594 -1.352 2.943 1.00 90.44 117 PRO A CA 1
ATOM 893 C C . PRO A 1 117 ? -11.997 -0.211 2.017 1.00 90.44 117 PRO A C 1
ATOM 895 O O . PRO A 1 117 ? -12.609 -0.439 0.973 1.00 90.44 117 PRO A O 1
ATOM 898 N N . ALA A 1 118 ? -11.590 1.007 2.368 1.00 86.88 118 ALA A N 1
ATOM 899 C CA . ALA A 1 118 ? -11.707 2.152 1.480 1.00 86.88 118 ALA A CA 1
ATOM 900 C C . ALA A 1 118 ? -10.579 2.144 0.435 1.00 86.88 118 ALA A C 1
ATOM 902 O O . ALA A 1 118 ? -9.528 1.519 0.613 1.00 86.88 118 ALA A O 1
ATOM 903 N N . CYS A 1 119 ? -10.759 2.916 -0.638 1.00 85.75 119 CYS A N 1
ATOM 904 C CA . CYS A 1 119 ? -9.750 3.110 -1.684 1.00 85.75 119 CYS A CA 1
ATOM 905 C C . CYS A 1 119 ? -8.378 3.519 -1.104 1.00 85.75 119 CYS A C 1
ATOM 907 O O . CYS A 1 119 ? -7.341 2.994 -1.508 1.00 85.75 119 CYS A O 1
ATOM 909 N N . TYR A 1 120 ? -8.363 4.403 -0.101 1.00 84.44 120 TYR A N 1
ATOM 910 C CA . TYR A 1 120 ? -7.128 4.833 0.560 1.00 84.44 120 TYR A CA 1
ATOM 911 C C . TYR A 1 120 ? -6.466 3.721 1.391 1.00 84.44 120 TYR A C 1
ATOM 913 O O . TYR A 1 120 ? -5.241 3.599 1.390 1.00 84.44 120 TYR A O 1
ATOM 921 N N . THR A 1 121 ? -7.255 2.859 2.040 1.00 89.56 121 THR A N 1
ATOM 922 C CA . THR A 1 121 ? -6.754 1.694 2.784 1.00 89.56 121 THR A CA 1
ATOM 923 C C . THR A 1 121 ? -5.970 0.754 1.865 1.00 89.56 121 THR A C 1
ATOM 925 O O . THR A 1 121 ? -4.861 0.340 2.206 1.00 89.56 121 THR A O 1
ATOM 928 N N . TYR A 1 122 ? -6.509 0.470 0.671 1.00 92.25 122 TYR A N 1
ATOM 929 C CA . TYR A 1 122 ? -5.812 -0.315 -0.351 1.00 92.25 122 TYR A CA 1
ATOM 930 C C . TYR A 1 122 ? -4.503 0.339 -0.776 1.00 92.25 122 TYR A C 1
ATOM 932 O O . TYR A 1 122 ? -3.477 -0.333 -0.806 1.00 92.25 122 TYR A O 1
ATOM 940 N N . VAL A 1 123 ? -4.521 1.643 -1.071 1.00 90.00 123 VAL A N 1
ATOM 941 C CA . VAL A 1 123 ? -3.323 2.391 -1.487 1.00 90.00 123 VAL A CA 1
ATOM 942 C C . VAL A 1 123 ? -2.192 2.225 -0.469 1.00 90.00 123 VAL A C 1
ATOM 944 O O . VAL A 1 123 ? -1.091 1.832 -0.851 1.00 90.00 123 VAL A O 1
ATOM 947 N N . GLN A 1 124 ? -2.462 2.462 0.818 1.00 90.56 124 GLN A N 1
ATOM 948 C CA . GLN A 1 124 ? -1.443 2.361 1.870 1.00 90.56 124 GLN A CA 1
ATOM 949 C C . GLN A 1 124 ? -0.902 0.933 2.014 1.00 90.56 124 GLN A C 1
ATOM 951 O O . GLN A 1 124 ? 0.313 0.729 2.069 1.00 90.56 124 GLN A O 1
ATOM 956 N N . LEU A 1 125 ? -1.794 -0.063 2.005 1.00 96.00 125 LEU A N 1
ATOM 957 C CA . LEU A 1 125 ? -1.410 -1.470 2.096 1.00 96.00 125 LEU A CA 1
ATOM 958 C C . LEU A 1 125 ? -0.562 -1.917 0.895 1.00 96.00 125 LEU A C 1
ATOM 960 O O . LEU A 1 125 ? 0.456 -2.583 1.066 1.00 96.00 125 LEU A O 1
ATOM 964 N N . ILE A 1 126 ? -0.965 -1.555 -0.323 1.00 96.25 126 ILE A N 1
ATOM 965 C CA . ILE A 1 126 ? -0.259 -1.929 -1.552 1.00 96.25 126 ILE A CA 1
ATOM 966 C C . ILE A 1 126 ? 1.132 -1.298 -1.573 1.00 96.25 126 ILE A C 1
ATOM 968 O O . ILE A 1 126 ? 2.105 -2.000 -1.841 1.00 96.25 126 ILE A O 1
ATOM 972 N N . CYS A 1 127 ? 1.240 -0.007 -1.250 1.00 92.75 127 CYS A N 1
ATOM 973 C CA . CYS A 1 127 ? 2.518 0.699 -1.222 1.00 92.75 127 CYS A CA 1
ATOM 974 C C . CYS A 1 127 ? 3.501 0.068 -0.229 1.00 92.75 127 CYS A C 1
ATOM 976 O O . CYS A 1 127 ? 4.640 -0.212 -0.610 1.00 92.75 127 CYS A O 1
ATOM 978 N N . VAL A 1 128 ? 3.081 -0.203 1.016 1.00 94.69 128 VAL A N 1
ATOM 979 C CA . VAL A 1 128 ? 3.980 -0.818 2.009 1.00 94.69 128 VAL A CA 1
ATOM 980 C C . VAL A 1 128 ? 4.370 -2.249 1.619 1.00 94.69 128 VAL A C 1
ATOM 982 O O . VAL A 1 128 ? 5.530 -2.623 1.748 1.00 94.69 128 VAL A O 1
ATOM 985 N N . LEU A 1 129 ? 3.450 -3.046 1.063 1.00 96.81 129 LEU A N 1
ATOM 986 C CA . LEU A 1 129 ? 3.761 -4.404 0.596 1.00 96.81 129 LEU A CA 1
ATOM 987 C C . LEU A 1 129 ? 4.711 -4.410 -0.611 1.00 96.81 129 LEU A C 1
ATOM 989 O O . LEU A 1 129 ? 5.604 -5.251 -0.689 1.00 96.81 129 LEU A O 1
ATOM 993 N N . ALA A 1 130 ? 4.528 -3.486 -1.555 1.00 93.31 130 ALA A N 1
ATOM 994 C CA . ALA A 1 130 ? 5.384 -3.376 -2.731 1.00 93.31 130 ALA A CA 1
ATOM 995 C C . ALA A 1 130 ? 6.804 -2.919 -2.364 1.00 93.31 130 ALA A C 1
ATOM 997 O O . ALA A 1 130 ? 7.768 -3.368 -2.975 1.00 93.31 130 ALA A O 1
ATOM 998 N N . THR A 1 131 ? 6.944 -2.071 -1.344 1.00 88.38 131 THR A N 1
ATOM 999 C CA . THR A 1 131 ? 8.237 -1.503 -0.927 1.00 88.38 131 THR A CA 1
ATOM 1000 C C . THR A 1 131 ? 8.953 -2.307 0.158 1.00 88.38 131 THR A C 1
ATOM 1002 O O . THR A 1 131 ? 10.132 -2.077 0.398 1.00 88.38 131 THR A O 1
ATOM 1005 N N . ASP A 1 132 ? 8.305 -3.293 0.780 1.00 89.44 132 ASP A N 1
ATOM 1006 C CA . ASP A 1 132 ? 8.951 -4.176 1.755 1.00 89.44 132 ASP A CA 1
ATOM 1007 C C . ASP A 1 132 ? 9.594 -5.382 1.051 1.00 89.44 132 ASP A C 1
ATOM 1009 O O . ASP A 1 132 ? 8.909 -6.246 0.489 1.00 89.44 132 ASP A O 1
ATOM 1013 N N . PHE A 1 133 ? 10.929 -5.412 1.033 1.00 85.00 133 PHE A N 1
ATOM 1014 C CA . PHE A 1 133 ? 11.748 -6.435 0.369 1.00 85.00 133 PHE A CA 1
ATOM 1015 C C . PHE A 1 133 ? 12.038 -7.654 1.258 1.00 85.00 133 PHE A C 1
ATOM 1017 O O . PHE A 1 133 ? 12.613 -8.627 0.777 1.00 85.00 133 PHE A O 1
ATOM 1024 N N . SER A 1 134 ? 11.609 -7.647 2.526 1.00 85.88 134 SER A N 1
ATOM 1025 C CA . SER A 1 134 ? 11.901 -8.723 3.486 1.00 85.88 134 SER A CA 1
ATOM 1026 C C . SER A 1 134 ? 11.168 -10.034 3.185 1.00 85.88 134 SER A C 1
ATOM 1028 O O . SER A 1 134 ? 11.575 -11.099 3.649 1.00 85.88 134 SER A O 1
ATOM 1030 N N . ASN A 1 135 ? 10.077 -9.983 2.413 1.00 89.00 135 ASN A N 1
ATOM 1031 C CA . ASN A 1 135 ? 9.272 -11.154 2.089 1.00 89.00 135 ASN A CA 1
ATOM 1032 C C . ASN A 1 135 ? 8.849 -11.162 0.619 1.00 89.00 135 ASN A C 1
ATOM 1034 O O . ASN A 1 135 ? 8.059 -10.335 0.161 1.00 89.00 135 ASN A O 1
ATOM 1038 N N . VAL A 1 136 ? 9.296 -12.190 -0.102 1.00 86.81 136 VAL A N 1
ATOM 1039 C CA . VAL A 1 136 ? 8.992 -12.407 -1.525 1.00 86.81 136 VAL A CA 1
ATOM 1040 C C . VAL A 1 136 ? 7.489 -12.481 -1.826 1.00 86.81 136 VAL A C 1
ATOM 1042 O O . VAL A 1 136 ? 7.055 -12.147 -2.925 1.00 86.81 136 VAL A O 1
ATOM 1045 N N . LYS A 1 137 ? 6.654 -12.869 -0.849 1.00 93.94 137 LYS A N 1
ATOM 1046 C CA . LYS A 1 137 ? 5.195 -12.953 -1.025 1.00 93.94 137 LYS A CA 1
ATOM 1047 C C . LYS A 1 137 ? 4.515 -11.582 -1.024 1.00 93.94 137 LYS A C 1
ATOM 1049 O O . LYS A 1 137 ? 3.388 -11.493 -1.509 1.00 93.94 137 LYS A O 1
ATOM 1054 N N . PHE A 1 138 ? 5.150 -10.533 -0.496 1.00 95.38 138 PHE A N 1
ATOM 1055 C CA . PHE A 1 138 ? 4.515 -9.219 -0.379 1.00 95.38 138 PHE A CA 1
ATOM 1056 C C . PHE A 1 138 ? 4.260 -8.564 -1.730 1.00 95.38 138 PHE A C 1
ATOM 1058 O O . PHE A 1 138 ? 3.154 -8.072 -1.934 1.00 95.38 138 PHE A O 1
ATOM 1065 N N . LEU A 1 139 ? 5.182 -8.672 -2.693 1.00 95.38 139 LEU A N 1
ATOM 1066 C CA . LEU A 1 139 ? 4.936 -8.179 -4.053 1.00 95.38 139 LEU A CA 1
ATOM 1067 C C . LEU A 1 139 ? 3.728 -8.882 -4.692 1.00 95.38 139 LEU A C 1
ATOM 1069 O O . LEU A 1 139 ? 2.853 -8.236 -5.267 1.00 95.38 139 LEU A O 1
ATOM 1073 N N . ARG A 1 140 ? 3.611 -10.203 -4.513 1.00 96.00 140 ARG A N 1
ATOM 1074 C CA . ARG A 1 140 ? 2.445 -10.961 -4.988 1.00 96.00 140 ARG A CA 1
ATOM 1075 C C . ARG A 1 140 ? 1.142 -10.471 -4.349 1.00 96.00 140 ARG A C 1
ATOM 1077 O O . ARG A 1 140 ? 0.130 -10.366 -5.038 1.00 96.00 140 ARG A O 1
ATOM 1084 N N . TYR A 1 141 ? 1.150 -10.170 -3.051 1.00 97.44 141 TYR A N 1
ATOM 1085 C CA . TYR A 1 141 ? -0.019 -9.607 -2.372 1.00 97.44 141 TYR A CA 1
ATOM 1086 C C . TYR A 1 141 ? -0.328 -8.178 -2.824 1.00 97.44 141 TYR A C 1
ATOM 1088 O O . TYR A 1 141 ? -1.496 -7.873 -3.037 1.00 97.44 141 TYR A O 1
ATOM 1096 N N . ALA A 1 142 ? 0.684 -7.340 -3.053 1.00 97.31 142 ALA A N 1
ATOM 1097 C CA . ALA A 1 142 ? 0.506 -5.994 -3.589 1.00 97.31 142 ALA A CA 1
ATOM 1098 C C . ALA A 1 142 ? -0.207 -6.029 -4.952 1.00 97.31 142 ALA A C 1
ATOM 1100 O O . ALA A 1 142 ? -1.228 -5.365 -5.123 1.00 97.31 142 ALA A O 1
ATOM 1101 N N . LYS A 1 143 ? 0.252 -6.884 -5.881 1.00 96.88 143 LYS A N 1
ATOM 1102 C CA . LYS A 1 143 ? -0.419 -7.107 -7.176 1.00 96.88 143 LYS A CA 1
ATOM 1103 C C . LYS A 1 143 ? -1.857 -7.587 -6.998 1.00 96.88 143 LYS A C 1
ATOM 1105 O O . LYS A 1 143 ? -2.768 -7.017 -7.590 1.00 96.88 143 LYS A O 1
ATOM 1110 N N . LYS A 1 144 ? -2.069 -8.605 -6.152 1.00 97.12 144 LYS A N 1
ATOM 1111 C CA . LYS A 1 144 ? -3.403 -9.157 -5.869 1.00 97.12 144 LYS A CA 1
ATOM 1112 C C . LYS A 1 144 ? -4.364 -8.070 -5.385 1.00 97.12 144 LYS A C 1
ATOM 1114 O O . LYS A 1 144 ? -5.461 -7.959 -5.919 1.00 97.12 144 LYS A O 1
ATOM 1119 N N . TYR A 1 145 ? -3.964 -7.282 -4.390 1.00 96.62 145 TYR A N 1
ATOM 1120 C CA . TYR A 1 145 ? -4.832 -6.263 -3.804 1.00 96.62 145 TYR A CA 1
ATOM 1121 C C . TYR A 1 145 ? -5.053 -5.069 -4.731 1.00 96.62 145 TYR A C 1
ATOM 1123 O O . TYR A 1 145 ? -6.130 -4.486 -4.698 1.00 96.62 145 TYR A O 1
ATOM 1131 N N . PHE A 1 146 ? -4.094 -4.741 -5.603 1.00 95.69 146 PHE A N 1
ATOM 1132 C CA . PHE A 1 146 ? -4.314 -3.748 -6.654 1.00 95.69 146 PHE A CA 1
ATOM 1133 C C . PHE A 1 146 ? -5.383 -4.209 -7.651 1.00 95.69 146 PHE A C 1
ATOM 1135 O O . PHE A 1 146 ? -6.290 -3.454 -7.978 1.00 95.69 146 PHE A O 1
ATOM 1142 N N . LEU A 1 147 ? -5.329 -5.468 -8.090 1.00 95.69 147 LEU A N 1
ATOM 1143 C CA . LEU A 1 147 ? -6.338 -6.029 -8.992 1.00 95.69 147 LEU A CA 1
ATOM 1144 C C . LEU A 1 147 ? -7.713 -6.144 -8.322 1.00 95.69 147 LEU A C 1
ATOM 1146 O O . LEU A 1 147 ? -8.710 -5.788 -8.939 1.00 95.69 147 LEU A O 1
ATOM 1150 N N . GLU A 1 148 ? -7.764 -6.567 -7.055 1.00 95.00 148 GLU A N 1
ATOM 1151 C CA . GLU A 1 148 ? -9.001 -6.610 -6.259 1.00 95.00 148 GLU A CA 1
ATOM 1152 C C . GLU A 1 148 ? -9.627 -5.216 -6.109 1.00 95.00 148 GLU A C 1
ATOM 1154 O O . GLU A 1 148 ? -10.842 -5.057 -6.202 1.00 95.00 148 GLU A O 1
ATOM 1159 N N . MET A 1 149 ? -8.798 -4.192 -5.907 1.00 92.62 149 MET A N 1
ATOM 1160 C CA . MET A 1 149 ? -9.238 -2.803 -5.840 1.00 92.62 149 MET A CA 1
ATOM 1161 C C . MET A 1 149 ? -9.898 -2.354 -7.154 1.00 92.62 149 MET A C 1
ATOM 1163 O O . MET A 1 149 ? -10.951 -1.715 -7.117 1.00 92.62 149 MET A O 1
ATOM 1167 N N . LEU A 1 150 ? -9.330 -2.731 -8.305 1.00 92.38 150 LEU A N 1
ATOM 1168 C CA . LEU A 1 150 ? -9.935 -2.466 -9.615 1.00 92.38 150 LEU A CA 1
ATOM 1169 C C . LEU A 1 150 ? -11.238 -3.252 -9.825 1.00 92.38 150 LEU A C 1
ATOM 1171 O O . LEU A 1 150 ? -12.206 -2.688 -10.326 1.00 92.38 150 LEU A O 1
ATOM 1175 N N . ASP A 1 151 ? -11.300 -4.514 -9.388 1.00 93.88 151 ASP A N 1
ATOM 1176 C CA . ASP A 1 151 ? -12.514 -5.345 -9.476 1.00 93.88 151 ASP A CA 1
ATOM 1177 C C . ASP A 1 151 ? -13.684 -4.775 -8.672 1.00 93.88 151 ASP A C 1
ATOM 1179 O O . ASP A 1 151 ? -14.844 -4.932 -9.047 1.00 93.88 151 ASP A O 1
ATOM 1183 N N . LYS A 1 152 ? -13.387 -4.055 -7.587 1.00 90.00 152 LYS A N 1
ATOM 1184 C CA . LYS A 1 152 ? -14.383 -3.317 -6.798 1.00 90.00 152 LYS A CA 1
ATOM 1185 C C . LYS A 1 152 ? -14.797 -1.985 -7.437 1.00 90.00 152 LYS A C 1
ATOM 1187 O O . LYS A 1 152 ? -15.504 -1.205 -6.806 1.00 90.00 152 LYS A O 1
ATOM 1192 N N . GLY A 1 153 ? -14.347 -1.696 -8.659 1.00 87.19 153 GLY A N 1
ATOM 1193 C CA . GLY A 1 153 ? -14.638 -0.456 -9.380 1.00 87.19 153 GLY A CA 1
ATOM 1194 C C . GLY A 1 153 ? -13.939 0.776 -8.801 1.00 87.19 153 GLY A C 1
ATOM 1195 O O . GLY A 1 153 ? -14.264 1.905 -9.179 1.00 87.19 153 GLY A O 1
ATOM 1196 N N . MET A 1 154 ? -12.986 0.595 -7.880 1.00 86.94 154 MET A N 1
ATOM 1197 C CA . MET A 1 154 ? -12.251 1.713 -7.304 1.00 86.94 154 MET A CA 1
ATOM 1198 C C . MET A 1 154 ? -11.258 2.251 -8.330 1.00 86.94 154 MET A C 1
ATOM 1200 O O . MET A 1 154 ? -10.585 1.500 -9.032 1.00 86.94 154 MET A O 1
ATOM 1204 N N . LYS A 1 155 ? -11.118 3.574 -8.379 1.00 78.75 155 LYS A N 1
ATOM 1205 C CA . LYS A 1 155 ? -10.117 4.243 -9.214 1.00 78.75 155 LYS A CA 1
ATOM 1206 C C . LYS A 1 155 ? -8.916 4.568 -8.331 1.00 78.75 155 LYS A C 1
ATOM 1208 O O . LYS A 1 155 ? -9.015 5.529 -7.571 1.00 78.75 155 LYS A O 1
ATOM 1213 N N . PRO A 1 156 ? -7.821 3.784 -8.334 1.00 75.25 156 PRO A N 1
ATOM 1214 C CA . PRO A 1 156 ? -6.649 4.083 -7.520 1.00 75.25 156 PRO A CA 1
ATOM 1215 C C . PRO A 1 156 ? -5.976 5.384 -7.945 1.00 75.25 156 PRO A C 1
ATOM 1217 O O . PRO A 1 156 ? -6.173 5.896 -9.044 1.00 75.25 156 PRO A O 1
ATOM 1220 N N . ASN A 1 157 ? -5.185 5.956 -7.035 1.00 75.12 157 ASN A N 1
ATOM 1221 C CA . ASN A 1 157 ? -4.189 6.937 -7.446 1.00 75.12 157 ASN A CA 1
ATOM 1222 C C . ASN A 1 157 ? -3.141 6.123 -8.222 1.00 75.12 157 ASN A C 1
ATOM 1224 O O . ASN A 1 157 ? -2.895 4.967 -7.880 1.00 75.12 157 ASN A O 1
ATOM 1228 N N . PRO A 1 158 ? -2.536 6.684 -9.255 1.00 81.38 158 PRO A N 1
ATOM 1229 C CA . PRO A 1 158 ? -1.334 6.126 -9.845 1.00 81.38 158 PRO A CA 1
ATOM 1230 C C . PRO A 1 158 ? -0.203 5.668 -8.880 1.00 81.38 158 PRO A C 1
ATOM 1232 O O . PRO A 1 158 ? 0.529 4.738 -9.213 1.00 81.38 158 PRO A O 1
ATOM 1235 N N . THR A 1 159 ? -0.076 6.228 -7.665 1.00 83.62 159 THR A N 1
ATOM 1236 C CA . THR A 1 159 ? 0.962 5.879 -6.658 1.00 83.62 159 THR A CA 1
ATOM 1237 C C . THR A 1 159 ? 1.216 4.374 -6.453 1.00 83.62 159 THR A C 1
ATOM 1239 O O . THR A 1 159 ? 2.341 3.929 -6.693 1.00 83.62 159 THR A O 1
ATOM 1242 N N . PRO A 1 160 ? 0.231 3.561 -6.021 1.00 88.06 160 PRO A N 1
ATOM 1243 C CA . PRO A 1 160 ? 0.398 2.117 -5.847 1.00 88.06 160 PRO A CA 1
ATOM 1244 C C . PRO A 1 160 ? 0.826 1.384 -7.121 1.00 88.06 160 PRO A C 1
ATOM 1246 O O . PRO A 1 160 ? 1.572 0.413 -7.025 1.00 88.06 160 PRO A O 1
ATOM 1249 N N . PHE A 1 161 ? 0.399 1.844 -8.302 1.00 89.00 161 PHE A N 1
ATOM 1250 C CA . PHE A 1 161 ? 0.832 1.257 -9.570 1.00 89.00 161 PHE A CA 1
ATOM 1251 C C . PHE A 1 161 ? 2.345 1.427 -9.756 1.00 89.00 161 PHE A C 1
ATOM 1253 O O . PHE A 1 161 ? 3.039 0.431 -9.954 1.00 89.00 161 PHE A O 1
ATOM 1260 N N . TRP A 1 162 ? 2.878 2.646 -9.604 1.00 84.69 162 TRP A N 1
ATOM 1261 C CA . TRP A 1 162 ? 4.322 2.870 -9.743 1.00 84.69 162 TRP A CA 1
ATOM 1262 C C . TRP A 1 162 ? 5.131 2.090 -8.710 1.00 84.69 162 TRP A C 1
ATOM 1264 O O . TRP A 1 162 ? 6.147 1.502 -9.064 1.00 84.69 162 TRP A O 1
ATOM 1274 N N . LYS A 1 163 ? 4.657 1.993 -7.460 1.00 87.44 163 LYS A N 1
ATOM 1275 C CA . LYS A 1 163 ? 5.332 1.179 -6.436 1.00 87.44 163 LYS A CA 1
ATOM 1276 C C . LYS A 1 163 ? 5.381 -0.301 -6.786 1.00 87.44 163 LYS A C 1
ATOM 1278 O O . LYS A 1 163 ? 6.401 -0.942 -6.547 1.00 87.44 163 LYS A O 1
ATOM 1283 N N . ILE A 1 164 ? 4.325 -0.844 -7.390 1.00 92.56 164 ILE A N 1
ATOM 1284 C CA . ILE A 1 164 ? 4.355 -2.216 -7.900 1.00 92.56 164 ILE A CA 1
ATOM 1285 C C . ILE A 1 164 ? 5.351 -2.339 -9.059 1.00 92.56 164 ILE A C 1
ATOM 1287 O O . ILE A 1 164 ? 6.130 -3.285 -9.055 1.00 92.56 164 ILE A O 1
ATOM 1291 N N . MET A 1 165 ? 5.376 -1.404 -10.013 1.00 88.88 165 MET A N 1
ATOM 1292 C CA . MET A 1 165 ? 6.312 -1.462 -11.147 1.00 88.88 165 MET A CA 1
ATOM 1293 C C . MET A 1 165 ? 7.778 -1.364 -10.704 1.00 88.88 165 MET A C 1
ATOM 1295 O O . MET A 1 165 ? 8.586 -2.189 -11.121 1.00 88.88 165 MET A O 1
ATOM 1299 N N . GLU A 1 166 ? 8.110 -0.441 -9.795 1.00 83.06 166 GLU A N 1
ATOM 1300 C CA . GLU A 1 166 ? 9.432 -0.357 -9.149 1.00 83.06 166 GLU A CA 1
ATOM 1301 C C . GLU A 1 166 ? 9.815 -1.699 -8.493 1.00 83.06 166 GLU A C 1
ATOM 1303 O O . GLU A 1 166 ? 10.929 -2.199 -8.652 1.00 83.06 166 GLU A O 1
ATOM 1308 N N . ALA A 1 167 ? 8.873 -2.323 -7.782 1.00 88.81 167 ALA A N 1
ATOM 1309 C CA . ALA A 1 167 ? 9.108 -3.591 -7.105 1.00 88.81 167 ALA A CA 1
ATOM 1310 C C . ALA A 1 167 ? 9.268 -4.775 -8.073 1.00 88.81 167 ALA A C 1
ATOM 1312 O O . ALA A 1 167 ? 10.117 -5.633 -7.830 1.00 88.81 167 ALA A O 1
ATOM 1313 N N . ILE A 1 168 ? 8.496 -4.825 -9.166 1.00 90.88 168 ILE A N 1
ATOM 1314 C CA . ILE A 1 168 ? 8.673 -5.819 -10.236 1.00 90.88 168 ILE A CA 1
ATOM 1315 C C . ILE A 1 168 ? 10.064 -5.654 -10.845 1.00 90.88 168 ILE A C 1
ATOM 1317 O O . ILE A 1 168 ? 10.786 -6.637 -10.940 1.00 90.88 168 ILE A O 1
ATOM 1321 N N . ALA A 1 169 ? 10.473 -4.424 -11.170 1.00 84.94 169 ALA A N 1
ATOM 1322 C CA . ALA A 1 169 ? 11.779 -4.140 -11.766 1.00 84.94 169 ALA A CA 1
ATOM 1323 C C . ALA A 1 169 ? 12.938 -4.679 -10.928 1.00 84.94 169 ALA A C 1
ATOM 1325 O O . ALA A 1 169 ? 13.919 -5.206 -11.452 1.00 84.94 169 ALA A O 1
ATOM 1326 N N . TYR A 1 170 ? 12.810 -4.568 -9.609 1.00 83.25 170 TYR A N 1
ATOM 1327 C CA . TYR A 1 170 ? 13.832 -5.031 -8.688 1.00 83.25 170 TYR A CA 1
ATOM 1328 C C . TYR A 1 170 ? 13.814 -6.553 -8.471 1.00 83.25 170 TYR A C 1
ATOM 1330 O O . TYR A 1 170 ? 14.875 -7.164 -8.341 1.00 83.25 170 TYR A O 1
ATOM 1338 N N . ARG A 1 171 ? 12.628 -7.173 -8.395 1.00 86.31 171 ARG A N 1
ATOM 1339 C CA . ARG A 1 171 ? 12.456 -8.539 -7.856 1.00 86.31 171 ARG A CA 1
ATOM 1340 C C . ARG A 1 171 ? 12.133 -9.604 -8.898 1.00 86.31 171 ARG A C 1
ATOM 1342 O O . ARG A 1 171 ? 12.258 -10.789 -8.603 1.00 86.31 171 ARG A O 1
ATOM 1349 N N . GLU A 1 172 ? 11.657 -9.208 -10.068 1.00 89.88 172 GLU A N 1
ATOM 1350 C CA . GLU A 1 172 ? 11.051 -10.097 -11.053 1.00 89.88 172 GLU A CA 1
ATOM 1351 C C . GLU A 1 172 ? 11.558 -9.774 -12.468 1.00 89.88 172 GLU A C 1
ATOM 1353 O O . GLU A 1 172 ? 12.080 -8.686 -12.715 1.00 89.88 172 GLU A O 1
ATOM 1358 N N . PRO A 1 173 ? 11.447 -10.718 -13.416 1.00 88.88 173 PRO A N 1
ATOM 1359 C CA . PRO A 1 173 ? 11.836 -10.464 -14.796 1.00 88.88 173 PRO A CA 1
ATOM 1360 C C . PRO A 1 173 ? 10.778 -9.609 -15.526 1.00 88.88 173 PRO A C 1
ATOM 1362 O O . PRO A 1 173 ? 9.626 -9.507 -15.088 1.00 88.88 173 PRO A O 1
ATOM 1365 N N . VAL A 1 174 ? 11.168 -8.983 -16.642 1.00 85.50 174 VAL A N 1
ATOM 1366 C CA . VAL A 1 174 ? 10.346 -8.012 -17.397 1.00 85.50 174 VAL A CA 1
ATOM 1367 C C . VAL A 1 174 ? 8.995 -8.585 -17.841 1.00 85.50 174 VAL A C 1
ATOM 1369 O O . VAL A 1 174 ? 7.991 -7.873 -17.865 1.00 85.50 174 VAL A O 1
ATOM 1372 N N . GLU A 1 175 ? 8.916 -9.887 -18.105 1.00 91.38 175 GLU A N 1
ATOM 1373 C CA . GLU A 1 175 ? 7.690 -10.577 -18.510 1.00 91.38 175 GLU A CA 1
ATOM 1374 C C . GLU A 1 175 ? 6.594 -10.430 -17.448 1.00 91.38 175 GLU A C 1
ATOM 1376 O O . GLU A 1 175 ? 5.423 -10.245 -17.777 1.00 91.38 175 GLU A O 1
ATOM 1381 N N . LYS A 1 176 ? 6.962 -10.405 -16.159 1.00 93.19 176 LYS A N 1
ATOM 1382 C CA . LYS A 1 176 ? 6.007 -10.179 -15.064 1.00 93.19 176 LYS A CA 1
ATOM 1383 C C . LYS A 1 176 ? 5.485 -8.751 -14.997 1.00 93.19 176 LYS A C 1
ATOM 1385 O O . LYS A 1 176 ? 4.395 -8.535 -14.460 1.00 93.19 176 LYS A O 1
ATOM 1390 N N . ALA A 1 177 ? 6.231 -7.794 -15.539 1.00 90.38 177 ALA A N 1
ATOM 1391 C CA . ALA A 1 177 ? 5.766 -6.428 -15.729 1.00 90.38 177 ALA A CA 1
ATOM 1392 C C . ALA A 1 177 ? 4.702 -6.386 -16.828 1.00 90.38 177 ALA A C 1
ATOM 1394 O O . ALA A 1 177 ? 3.635 -5.810 -16.624 1.00 90.38 177 ALA A O 1
ATOM 1395 N N . LYS A 1 178 ? 4.959 -7.071 -17.950 1.00 90.06 178 LYS A N 1
ATOM 1396 C CA . LYS A 1 178 ? 4.021 -7.175 -19.072 1.00 90.06 178 LYS A CA 1
ATOM 1397 C C . LYS A 1 178 ? 2.710 -7.839 -18.652 1.00 90.06 178 LYS A C 1
ATOM 1399 O O . LYS A 1 178 ? 1.653 -7.241 -18.830 1.00 90.06 178 LYS A O 1
ATOM 1404 N N . GLU A 1 179 ? 2.784 -9.002 -18.000 1.00 93.69 179 GLU A N 1
ATOM 1405 C CA . GLU A 1 179 ? 1.609 -9.714 -17.475 1.00 93.69 179 GLU A CA 1
ATOM 1406 C C . GLU A 1 179 ? 0.765 -8.818 -16.553 1.00 93.69 179 GLU A C 1
ATOM 1408 O O . GLU A 1 179 ? -0.464 -8.806 -16.627 1.00 93.69 179 GLU A O 1
ATOM 1413 N N . PHE A 1 180 ? 1.412 -8.053 -15.667 1.00 93.81 180 PHE A N 1
ATOM 1414 C CA . PHE A 1 180 ? 0.703 -7.157 -14.758 1.00 93.81 180 PHE A CA 1
ATOM 1415 C C . PHE A 1 180 ? 0.049 -5.983 -15.502 1.00 93.81 180 PHE A C 1
ATOM 1417 O O . PHE A 1 180 ? -1.108 -5.664 -15.230 1.00 93.81 180 PHE A O 1
ATOM 1424 N N . LEU A 1 181 ? 0.745 -5.379 -16.474 1.00 90.69 181 LEU A N 1
ATOM 1425 C CA . LEU A 1 181 ? 0.205 -4.312 -17.324 1.00 90.69 181 LEU A CA 1
ATOM 1426 C C . LEU A 1 181 ? -1.018 -4.774 -18.130 1.00 90.69 181 LEU A C 1
ATOM 1428 O O . LEU A 1 181 ? -1.990 -4.031 -18.253 1.00 90.69 181 LEU A O 1
ATOM 1432 N N . GLU A 1 182 ? -0.994 -5.994 -18.661 1.00 91.81 182 GLU A N 1
ATOM 1433 C CA . GLU A 1 182 ? -2.137 -6.586 -19.363 1.00 91.81 182 GLU A CA 1
ATOM 1434 C C . GLU A 1 182 ? -3.334 -6.774 -18.421 1.00 91.81 182 GLU A C 1
ATOM 1436 O O . GLU A 1 182 ? -4.453 -6.385 -18.758 1.00 91.81 182 GLU A O 1
ATOM 1441 N N . GLN A 1 183 ? -3.102 -7.283 -17.206 1.00 93.94 183 GLN A N 1
ATOM 1442 C CA . GLN A 1 183 ? -4.160 -7.497 -16.212 1.00 93.94 183 GLN A CA 1
ATOM 1443 C C . GLN A 1 183 ? -4.841 -6.193 -15.775 1.00 93.94 183 GLN A C 1
ATOM 1445 O O . GLN A 1 183 ? -6.066 -6.154 -15.657 1.00 93.94 183 GLN A O 1
ATOM 1450 N N . ILE A 1 184 ? -4.080 -5.119 -15.539 1.00 91.69 184 ILE A N 1
ATOM 1451 C CA . ILE A 1 184 ? -4.661 -3.834 -15.111 1.00 91.69 184 ILE A CA 1
ATOM 1452 C C . ILE A 1 184 ? -5.406 -3.136 -16.258 1.00 91.69 184 ILE A C 1
ATOM 1454 O O . ILE A 1 184 ? -6.476 -2.573 -16.023 1.00 91.69 184 ILE A O 1
ATOM 1458 N N . LYS A 1 185 ? -4.908 -3.247 -17.502 1.00 89.75 185 LYS A N 1
ATOM 1459 C CA . LYS A 1 185 ? -5.593 -2.739 -18.704 1.00 89.75 185 LYS A CA 1
ATOM 1460 C C . LYS A 1 185 ? -6.906 -3.478 -18.945 1.00 89.75 185 LYS A C 1
ATOM 1462 O O . LYS A 1 185 ? -7.923 -2.838 -19.197 1.00 89.75 185 LYS A O 1
ATOM 1467 N N . ALA A 1 186 ? -6.912 -4.804 -18.795 1.00 92.38 186 ALA A N 1
ATOM 1468 C CA . ALA A 1 186 ? -8.122 -5.619 -18.904 1.00 92.38 186 ALA A CA 1
ATOM 1469 C C . ALA A 1 186 ? -9.193 -5.236 -17.864 1.00 92.38 186 ALA A C 1
ATOM 1471 O O . ALA A 1 186 ? -10.383 -5.392 -18.119 1.00 92.38 186 ALA A O 1
ATOM 1472 N N . LYS A 1 187 ? -8.781 -4.688 -16.713 1.00 91.19 187 LYS A N 1
ATOM 1473 C CA . LYS A 1 187 ? -9.671 -4.157 -15.667 1.00 91.19 187 LYS A CA 1
ATOM 1474 C C . LYS A 1 187 ? -9.994 -2.663 -15.833 1.00 91.19 187 LYS A C 1
ATOM 1476 O O . LYS A 1 187 ? -10.547 -2.051 -14.925 1.00 91.19 187 LYS A O 1
ATOM 1481 N 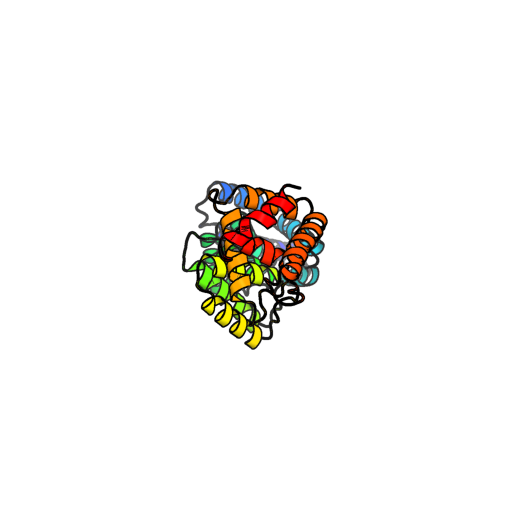N . GLY A 1 188 ? -9.655 -2.063 -16.976 1.00 86.94 188 GLY A N 1
ATOM 1482 C CA . GLY A 1 188 ? -9.995 -0.678 -17.313 1.00 86.94 188 GLY A CA 1
ATOM 1483 C C . GLY A 1 188 ? -9.111 0.388 -16.660 1.00 86.94 188 GLY A C 1
ATOM 1484 O O . GLY A 1 188 ? -9.416 1.576 -16.771 1.00 86.94 188 GLY A O 1
ATOM 1485 N N . PHE A 1 189 ? -8.017 0.004 -15.993 1.00 85.75 189 PHE A N 1
ATOM 1486 C CA . PHE A 1 189 ? -7.031 0.961 -15.503 1.00 85.75 189 PHE A CA 1
ATOM 1487 C C . PHE A 1 189 ? -5.995 1.238 -16.589 1.00 85.75 189 PHE A C 1
ATOM 1489 O O . PHE A 1 189 ? -5.211 0.364 -16.963 1.00 85.75 189 PHE A O 1
ATOM 1496 N N . MET A 1 190 ? -5.971 2.478 -17.066 1.00 82.19 190 MET A N 1
ATOM 1497 C CA . MET A 1 190 ? -4.923 2.960 -17.955 1.00 82.19 190 MET A CA 1
ATOM 1498 C C . MET A 1 190 ? -3.764 3.494 -17.112 1.00 82.19 190 MET A C 1
ATOM 1500 O O . MET A 1 190 ? -3.982 4.421 -16.325 1.00 82.19 190 MET A O 1
ATOM 1504 N N . PRO A 1 191 ? -2.545 2.936 -17.250 1.00 75.94 191 PRO A N 1
ATOM 1505 C CA . PRO A 1 191 ? -1.360 3.532 -16.659 1.00 75.94 191 PRO A CA 1
ATOM 1506 C C . PRO A 1 191 ? -1.269 5.022 -17.025 1.00 75.94 191 PRO A C 1
ATOM 1508 O O . PRO A 1 191 ? -1.571 5.380 -18.164 1.00 75.94 191 PRO A O 1
ATOM 1511 N N . PRO A 1 192 ? -0.874 5.889 -16.082 1.00 69.69 192 PRO A N 1
ATOM 1512 C CA . PRO A 1 192 ? -0.701 7.315 -16.340 1.00 69.69 192 PRO A CA 1
ATOM 1513 C C . PRO A 1 192 ? 0.286 7.549 -17.480 1.00 69.69 192 PRO A C 1
ATOM 1515 O O . PRO A 1 192 ? 1.310 6.871 -17.556 1.00 69.69 192 PRO A O 1
ATOM 1518 N N . ASP A 1 193 ? 0.024 8.565 -18.299 1.00 59.16 193 ASP A N 1
ATOM 1519 C CA . ASP A 1 193 ? 0.820 8.924 -19.484 1.00 59.16 193 ASP A CA 1
ATOM 1520 C C . ASP A 1 193 ? 2.195 9.551 -19.151 1.00 59.16 193 ASP A C 1
ATOM 1522 O O . ASP A 1 193 ? 2.863 10.128 -20.000 1.00 59.16 193 ASP A O 1
ATOM 1526 N N . SER A 1 194 ? 2.649 9.469 -17.896 1.00 49.69 194 SER A N 1
ATOM 1527 C CA . SER A 1 194 ? 3.820 10.199 -17.393 1.00 49.69 194 SER A CA 1
ATOM 1528 C C . SER A 1 194 ? 5.158 9.475 -17.588 1.00 49.69 194 SER A C 1
ATOM 1530 O O . SER A 1 194 ? 6.138 9.827 -16.942 1.00 49.69 194 SER A O 1
ATOM 1532 N N . GLY A 1 195 ? 5.224 8.452 -18.438 1.00 51.41 195 GLY A N 1
ATOM 1533 C CA . GLY A 1 195 ? 6.477 7.766 -18.737 1.00 51.41 195 GLY A CA 1
ATOM 1534 C C . GLY A 1 195 ? 6.289 6.735 -19.835 1.00 51.41 195 GLY A C 1
ATOM 1535 O O . GLY A 1 195 ? 5.585 5.740 -19.663 1.00 51.41 195 GLY A O 1
ATOM 1536 N N . PHE A 1 196 ? 6.943 6.955 -20.970 1.00 48.78 196 PHE A N 1
ATOM 1537 C CA . PHE A 1 196 ? 6.938 6.049 -22.117 1.00 48.78 196 PHE A CA 1
ATOM 1538 C C . PHE A 1 196 ? 7.456 4.625 -21.768 1.00 48.78 196 PHE A C 1
ATOM 1540 O O . PHE A 1 196 ? 7.219 3.705 -22.547 1.00 48.78 196 PHE A O 1
ATOM 1547 N N . HIS A 1 197 ? 8.039 4.414 -20.572 1.00 49.53 197 HIS A N 1
ATOM 1548 C CA . HIS A 1 197 ? 8.540 3.144 -19.995 1.00 49.53 197 HIS A CA 1
ATOM 1549 C C . HIS A 1 197 ? 7.521 1.999 -19.932 1.00 49.53 197 HIS A C 1
ATOM 1551 O O . HIS A 1 197 ? 7.900 0.853 -19.722 1.00 49.53 197 HIS A O 1
ATOM 1557 N N . TYR A 1 198 ? 6.223 2.296 -20.026 1.00 56.56 198 TYR A N 1
ATOM 1558 C CA . TYR A 1 198 ? 5.156 1.295 -19.902 1.00 56.56 198 TYR A CA 1
ATOM 1559 C C . TYR A 1 198 ? 4.410 1.047 -21.221 1.00 56.56 198 TYR A C 1
ATOM 1561 O O . TYR A 1 198 ? 3.403 0.328 -21.249 1.00 56.56 198 TYR A O 1
ATOM 1569 N N . LYS A 1 199 ? 4.907 1.629 -22.325 1.00 61.62 199 LYS A N 1
ATOM 1570 C CA . LYS A 1 199 ? 4.539 1.223 -23.685 1.00 61.62 199 LYS A CA 1
ATOM 1571 C C . LYS A 1 199 ? 5.264 -0.076 -24.017 1.00 61.62 199 LYS A C 1
ATOM 1573 O O . LYS A 1 199 ? 6.420 -0.259 -23.658 1.00 61.62 199 LYS A O 1
ATOM 1578 N N . GLU A 1 200 ? 4.577 -0.975 -24.714 1.00 62.09 200 GLU A N 1
ATOM 1579 C CA . GLU A 1 200 ? 5.060 -2.340 -24.950 1.00 62.09 200 GLU A CA 1
ATOM 1580 C C . GLU A 1 200 ? 6.429 -2.383 -25.650 1.00 62.09 200 GLU A C 1
ATOM 1582 O O . GLU A 1 200 ? 7.254 -3.220 -25.304 1.00 62.09 200 GLU A O 1
ATOM 1587 N N . ALA A 1 201 ? 6.695 -1.428 -26.548 1.00 61.00 201 ALA A N 1
ATOM 1588 C CA . ALA A 1 201 ? 7.954 -1.313 -27.283 1.00 61.00 201 ALA A CA 1
ATOM 1589 C C . ALA A 1 201 ? 9.177 -0.916 -26.430 1.00 61.00 201 ALA A C 1
ATOM 1591 O O . ALA A 1 201 ? 10.290 -1.106 -26.895 1.00 61.00 201 ALA A O 1
ATOM 1592 N N . TYR A 1 202 ? 8.983 -0.371 -25.222 1.00 62.94 202 TYR A N 1
ATOM 1593 C CA . TYR A 1 202 ? 10.060 0.198 -24.390 1.00 62.94 202 TYR A CA 1
ATOM 1594 C C . TYR A 1 202 ? 10.035 -0.313 -22.944 1.00 62.94 202 TYR A C 1
ATOM 1596 O O . TYR A 1 202 ? 10.606 0.290 -22.030 1.00 62.94 202 TYR A O 1
ATOM 1604 N N . LEU A 1 203 ? 9.293 -1.397 -22.705 1.00 70.81 203 LEU A N 1
ATOM 1605 C CA . LEU A 1 203 ? 9.083 -1.926 -21.365 1.00 70.81 203 LEU A CA 1
ATOM 1606 C C . LEU A 1 203 ? 10.374 -2.509 -20.786 1.00 70.81 203 LEU A C 1
ATOM 1608 O O . LEU A 1 203 ? 10.633 -2.334 -19.601 1.00 70.81 203 LEU A O 1
ATOM 1612 N N . ALA A 1 204 ? 11.194 -3.185 -21.591 1.00 70.12 204 ALA A N 1
ATOM 1613 C CA . ALA A 1 204 ? 12.432 -3.793 -21.109 1.00 70.12 204 ALA A CA 1
ATOM 1614 C C . ALA A 1 204 ? 13.423 -2.736 -20.606 1.00 70.12 204 ALA A C 1
ATOM 1616 O O . ALA A 1 204 ? 13.919 -2.832 -19.481 1.00 70.12 204 ALA A O 1
ATOM 1617 N N . GLU A 1 205 ? 13.620 -1.692 -21.400 1.00 64.31 205 GLU A N 1
ATOM 1618 C CA . GLU A 1 205 ? 14.448 -0.529 -21.111 1.00 64.31 205 GLU A CA 1
ATOM 1619 C C . GLU A 1 205 ? 13.917 0.210 -19.877 1.00 64.31 205 GLU A C 1
ATOM 1621 O O . GLU A 1 205 ? 14.657 0.465 -18.927 1.00 64.31 205 GLU A O 1
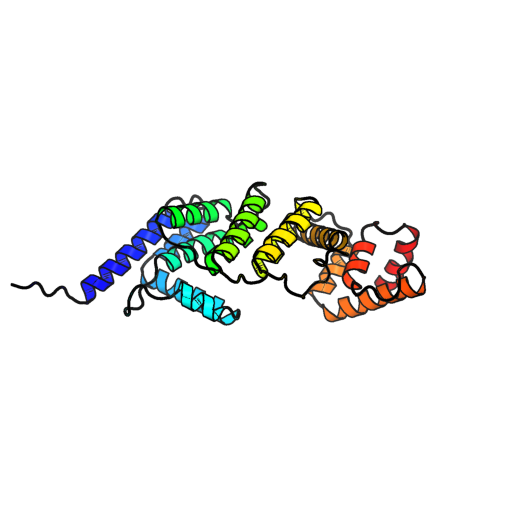ATOM 1626 N N . GLY A 1 206 ? 12.604 0.454 -19.833 1.00 68.06 206 GLY A N 1
ATOM 1627 C CA . GLY A 1 206 ? 11.931 1.084 -18.701 1.00 68.06 206 GLY A CA 1
ATOM 1628 C C . GLY A 1 206 ? 12.108 0.324 -17.383 1.00 68.06 206 GLY A C 1
ATOM 1629 O O . GLY A 1 206 ? 12.435 0.912 -16.348 1.00 68.06 206 GLY A O 1
ATOM 1630 N N . MET A 1 207 ? 11.942 -1.000 -17.408 1.00 76.56 207 MET A N 1
ATOM 1631 C CA . MET A 1 207 ? 12.139 -1.850 -16.232 1.00 76.56 207 MET A CA 1
ATOM 1632 C C . MET A 1 207 ? 13.610 -1.891 -15.799 1.00 76.56 207 MET A C 1
ATOM 1634 O O . MET A 1 207 ? 13.894 -1.888 -14.600 1.00 76.56 207 MET A O 1
ATOM 1638 N N . GLN A 1 208 ? 14.558 -1.874 -16.738 1.00 67.56 208 GLN A N 1
ATOM 1639 C CA . GLN A 1 208 ? 15.983 -1.793 -16.420 1.00 67.56 208 GLN A CA 1
ATOM 1640 C C . GLN A 1 208 ? 16.333 -0.472 -15.723 1.00 67.56 208 GLN A C 1
ATOM 1642 O O . GLN A 1 208 ? 17.014 -0.480 -14.693 1.00 67.56 208 GLN A O 1
ATOM 1647 N N . THR A 1 209 ? 15.809 0.648 -16.220 1.00 65.69 209 THR A N 1
ATOM 1648 C CA . THR A 1 209 ? 15.969 1.952 -15.576 1.00 65.69 209 THR A CA 1
ATOM 1649 C C . THR A 1 209 ? 15.368 1.952 -14.168 1.00 65.69 209 THR A C 1
ATOM 1651 O O . THR A 1 209 ? 16.051 2.316 -13.214 1.00 65.69 209 THR A O 1
ATOM 1654 N N . LEU A 1 210 ? 14.134 1.477 -13.976 1.00 71.38 210 LEU A N 1
ATOM 1655 C CA . LEU A 1 210 ? 13.514 1.407 -12.642 1.00 71.38 210 LEU A CA 1
ATOM 1656 C C . LEU A 1 210 ? 14.311 0.538 -11.663 1.00 71.38 210 LEU A C 1
ATOM 1658 O O . LEU A 1 210 ? 14.458 0.896 -10.493 1.00 71.38 210 LEU A O 1
ATOM 1662 N N . LYS A 1 211 ? 14.869 -0.579 -12.138 1.00 75.50 211 LYS A N 1
ATOM 1663 C CA . LYS A 1 211 ? 15.746 -1.439 -11.338 1.00 75.50 211 LYS A CA 1
ATOM 1664 C C . LYS A 1 211 ? 16.988 -0.683 -10.869 1.00 75.50 211 LYS A C 1
ATOM 1666 O O . LYS A 1 211 ? 17.384 -0.821 -9.715 1.00 75.50 211 LYS A O 1
ATOM 1671 N N . MET A 1 212 ? 17.573 0.144 -11.732 1.00 66.56 212 MET A N 1
ATOM 1672 C CA . MET A 1 212 ? 18.696 1.019 -11.394 1.00 66.56 212 MET A CA 1
ATOM 1673 C C . MET A 1 212 ? 18.304 2.081 -10.357 1.00 66.56 212 MET A C 1
ATOM 1675 O O . MET A 1 212 ? 19.004 2.220 -9.356 1.00 66.56 212 MET A O 1
ATOM 1679 N N . TYR A 1 213 ? 17.171 2.773 -10.535 1.00 64.50 213 TYR A N 1
ATOM 1680 C CA . TYR A 1 213 ? 16.63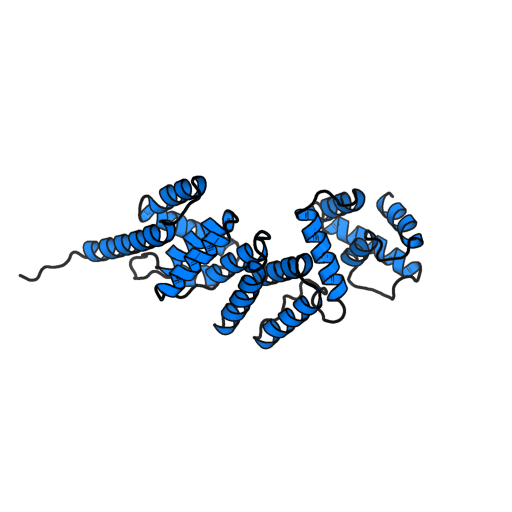5 3.714 -9.537 1.00 64.50 213 TYR A CA 1
ATOM 1681 C C . TYR A 1 213 ? 16.465 3.048 -8.170 1.00 64.50 213 TYR A C 1
ATOM 1683 O O . TYR A 1 213 ? 16.891 3.593 -7.152 1.00 64.50 213 TYR A O 1
ATOM 1691 N N . ALA A 1 214 ? 15.862 1.860 -8.139 1.00 65.12 214 ALA A N 1
ATOM 1692 C CA . ALA A 1 214 ? 15.670 1.107 -6.909 1.00 65.12 214 ALA A CA 1
ATOM 1693 C C . ALA A 1 214 ? 17.017 0.691 -6.291 1.00 65.12 214 ALA A C 1
ATOM 1695 O O . ALA A 1 214 ? 17.222 0.878 -5.095 1.00 65.12 214 ALA A O 1
ATOM 1696 N N . ASN A 1 215 ? 17.973 0.214 -7.096 1.00 66.69 215 ASN A N 1
ATOM 1697 C CA . ASN A 1 215 ? 19.328 -0.091 -6.628 1.00 66.69 215 ASN A CA 1
ATOM 1698 C C . ASN A 1 215 ? 20.035 1.144 -6.043 1.00 66.69 215 ASN A C 1
ATOM 1700 O O . ASN A 1 215 ? 20.678 1.014 -5.011 1.00 66.69 215 ASN A O 1
ATOM 1704 N N . LEU A 1 216 ? 19.882 2.335 -6.635 1.00 63.09 216 LEU A N 1
ATOM 1705 C CA . LEU A 1 216 ? 20.439 3.600 -6.123 1.00 63.09 216 LEU A CA 1
ATOM 1706 C C . LEU A 1 216 ? 19.866 4.020 -4.778 1.00 63.09 216 LEU A C 1
ATOM 1708 O O . LEU A 1 216 ? 20.564 4.620 -3.967 1.00 63.09 216 LEU A O 1
ATOM 1712 N N . VAL A 1 217 ? 18.590 3.732 -4.545 1.00 58.34 217 VAL A N 1
ATOM 1713 C CA . VAL A 1 217 ? 17.932 4.035 -3.271 1.00 58.34 217 VAL A CA 1
ATOM 1714 C C . VAL A 1 217 ? 18.298 3.011 -2.195 1.00 58.34 217 VAL A C 1
ATOM 1716 O O . VAL A 1 217 ? 18.269 3.340 -1.011 1.00 58.34 217 VAL A O 1
ATOM 1719 N N . HIS A 1 218 ? 18.640 1.782 -2.589 1.00 55.91 218 HIS A N 1
ATOM 1720 C CA . HIS A 1 218 ? 18.806 0.655 -1.673 1.00 55.91 218 HIS A CA 1
ATOM 1721 C C . HIS A 1 218 ? 20.252 0.140 -1.521 1.00 55.91 218 HIS A C 1
ATOM 1723 O O . HIS A 1 218 ? 20.470 -0.733 -0.684 1.00 55.91 218 HIS A O 1
ATOM 1729 N N . ASN A 1 219 ? 21.234 0.625 -2.294 1.00 54.62 219 ASN A N 1
ATOM 1730 C CA . ASN A 1 219 ? 22.598 0.085 -2.307 1.00 54.62 219 ASN A CA 1
ATOM 1731 C C . ASN A 1 219 ? 23.678 1.152 -2.611 1.00 54.62 219 ASN A C 1
ATOM 1733 O O . ASN A 1 219 ? 23.551 1.930 -3.554 1.00 54.62 219 ASN A O 1
ATOM 1737 N N . ASP A 1 220 ? 24.787 1.129 -1.861 1.00 52.22 220 ASP A N 1
ATOM 1738 C CA . ASP A 1 220 ? 25.943 2.033 -2.019 1.00 52.22 220 ASP A CA 1
ATOM 1739 C C . ASP A 1 220 ? 26.882 1.651 -3.182 1.00 52.22 220 ASP A C 1
ATOM 1741 O O . ASP A 1 220 ? 27.826 2.376 -3.484 1.00 52.22 220 ASP A O 1
ATOM 1745 N N . THR A 1 221 ? 26.641 0.536 -3.875 1.00 50.75 221 THR A N 1
ATOM 1746 C CA . THR A 1 221 ? 27.579 -0.073 -4.849 1.00 50.75 221 THR A CA 1
ATOM 1747 C C . THR A 1 221 ? 27.579 0.535 -6.255 1.00 50.75 221 THR A C 1
ATOM 1749 O O . THR A 1 221 ? 28.096 -0.069 -7.192 1.00 50.75 221 THR A O 1
ATOM 1752 N N . ILE A 1 222 ? 27.006 1.722 -6.433 1.00 57.00 222 ILE A N 1
ATOM 1753 C CA . ILE A 1 222 ? 26.842 2.315 -7.763 1.00 57.00 222 ILE A CA 1
ATOM 1754 C C . ILE A 1 222 ? 27.991 3.262 -8.089 1.00 57.00 222 ILE A C 1
ATOM 1756 O O . ILE A 1 222 ? 28.541 3.920 -7.201 1.00 57.00 222 ILE A O 1
ATOM 1760 N N . ASP A 1 223 ? 28.338 3.290 -9.376 1.00 60.78 223 ASP A N 1
ATOM 1761 C CA . ASP A 1 223 ? 29.315 4.196 -9.964 1.00 60.78 223 ASP A CA 1
ATOM 1762 C C . ASP A 1 223 ? 29.091 5.645 -9.490 1.00 60.78 223 ASP A C 1
ATOM 1764 O O . ASP A 1 223 ? 27.962 6.141 -9.387 1.00 60.78 223 ASP A O 1
ATOM 1768 N N . GLU A 1 224 ? 30.180 6.318 -9.127 1.00 63.41 224 GLU A N 1
ATOM 1769 C CA . GLU A 1 224 ? 30.128 7.635 -8.495 1.00 63.41 224 GLU A CA 1
ATOM 1770 C C . GLU A 1 224 ? 29.552 8.707 -9.434 1.00 63.41 224 GLU A C 1
ATOM 1772 O O . GLU A 1 224 ? 28.838 9.606 -8.972 1.00 63.41 224 GLU A O 1
ATOM 1777 N N . ASP A 1 225 ? 29.802 8.594 -10.741 1.00 62.06 225 ASP A N 1
ATOM 1778 C CA . ASP A 1 225 ? 29.309 9.545 -11.737 1.00 62.06 225 ASP A CA 1
ATOM 1779 C C . ASP A 1 225 ? 27.791 9.374 -11.942 1.00 62.06 225 ASP A C 1
ATOM 1781 O O . ASP A 1 225 ? 27.062 10.367 -12.026 1.00 62.06 225 ASP A O 1
ATOM 1785 N N . VAL A 1 226 ? 27.277 8.142 -11.850 1.00 62.22 226 VAL A N 1
ATOM 1786 C CA . VAL A 1 226 ? 25.830 7.866 -11.795 1.00 62.22 226 VAL A CA 1
ATOM 1787 C C . VAL A 1 226 ? 25.196 8.492 -10.558 1.00 62.22 226 VAL A C 1
ATOM 1789 O O . VAL A 1 226 ? 24.171 9.169 -10.651 1.00 62.22 226 VAL A O 1
ATOM 1792 N N . ARG A 1 227 ? 25.798 8.304 -9.379 1.00 62.75 227 ARG A N 1
ATOM 1793 C CA . ARG A 1 227 ? 25.257 8.865 -8.133 1.00 62.75 227 ARG A CA 1
ATOM 1794 C C . ARG A 1 227 ? 25.182 10.397 -8.203 1.00 62.75 227 ARG A C 1
ATOM 1796 O O . ARG A 1 227 ? 24.181 10.978 -7.777 1.00 62.75 227 ARG A O 1
ATOM 1803 N N . LYS A 1 228 ? 26.197 11.048 -8.786 1.00 67.75 228 LYS A N 1
ATOM 1804 C CA . LYS A 1 228 ? 26.227 12.505 -9.018 1.00 67.75 228 LYS A CA 1
ATOM 1805 C C . LYS A 1 228 ? 25.166 12.957 -10.022 1.00 67.75 228 LYS A C 1
ATOM 1807 O O . LYS A 1 228 ? 24.467 13.929 -9.744 1.00 67.75 228 LYS A O 1
ATOM 1812 N N . TYR A 1 229 ? 24.986 12.245 -11.134 1.00 63.41 229 TYR A N 1
ATOM 1813 C CA . TYR A 1 229 ? 23.927 12.537 -12.107 1.00 63.41 229 TYR A CA 1
ATOM 1814 C C . TYR A 1 229 ? 22.534 12.503 -11.466 1.00 63.41 229 TYR A C 1
ATOM 1816 O O . TYR A 1 229 ? 21.747 13.437 -11.614 1.00 63.41 229 TYR A O 1
ATOM 1824 N N . PHE A 1 230 ? 22.249 11.474 -10.669 1.00 60.03 230 PHE A N 1
ATOM 1825 C CA . PHE A 1 230 ? 20.967 11.344 -9.975 1.00 60.03 230 PHE A CA 1
ATOM 1826 C C . PHE A 1 230 ? 20.754 12.395 -8.887 1.00 60.03 230 PHE A C 1
ATOM 1828 O O . PHE A 1 230 ? 19.629 12.863 -8.693 1.00 60.03 230 PHE A O 1
ATOM 1835 N N . PHE A 1 231 ? 21.816 12.791 -8.183 1.00 60.44 231 PHE A N 1
ATOM 1836 C CA . PHE A 1 231 ? 21.750 13.921 -7.263 1.00 60.44 231 PHE A CA 1
ATOM 1837 C C . PHE A 1 231 ? 21.338 15.202 -8.001 1.00 60.44 231 PHE A C 1
ATOM 1839 O O . PHE A 1 231 ? 20.431 15.901 -7.552 1.00 60.44 231 PHE A O 1
ATOM 1846 N N . VAL A 1 232 ? 21.930 15.463 -9.169 1.00 63.03 232 VAL A N 1
ATOM 1847 C CA . VAL A 1 232 ? 21.591 16.613 -10.018 1.00 63.03 232 VAL A CA 1
ATOM 1848 C C . VAL A 1 232 ? 20.164 16.520 -10.566 1.00 63.03 232 VAL A C 1
ATOM 1850 O O . VAL A 1 232 ? 19.458 17.523 -10.554 1.00 63.03 232 VAL A O 1
ATOM 1853 N N . LEU A 1 233 ? 19.694 15.335 -10.964 1.00 60.88 233 LEU A N 1
ATOM 1854 C CA . LEU A 1 233 ? 18.304 15.114 -11.383 1.00 60.88 233 LEU A CA 1
ATOM 1855 C C . LEU A 1 233 ? 17.304 15.436 -10.264 1.00 60.88 233 LEU A C 1
ATOM 1857 O O . LEU A 1 233 ? 16.278 16.061 -10.519 1.00 60.88 233 LEU A O 1
ATOM 1861 N N . ARG A 1 234 ? 17.608 15.045 -9.020 1.00 53.06 234 ARG A N 1
ATOM 1862 C CA . ARG A 1 234 ? 16.756 15.343 -7.858 1.00 53.06 234 ARG A CA 1
ATOM 1863 C C . ARG A 1 234 ? 16.811 16.808 -7.435 1.00 53.06 234 ARG A C 1
ATOM 1865 O O . ARG A 1 234 ? 15.780 17.362 -7.070 1.00 53.06 234 ARG A O 1
ATOM 1872 N N . ALA A 1 235 ? 17.995 17.414 -7.443 1.00 60.06 235 ALA A N 1
ATOM 1873 C CA . ALA A 1 235 ? 18.194 18.786 -6.986 1.00 60.06 235 ALA A CA 1
ATOM 1874 C C . ALA A 1 235 ? 17.746 19.822 -8.030 1.00 60.06 235 ALA A C 1
ATOM 1876 O O . ALA A 1 235 ? 17.180 20.852 -7.673 1.00 60.06 235 ALA A O 1
ATOM 1877 N N . CYS A 1 236 ? 17.979 19.540 -9.315 1.00 60.22 236 CYS A N 1
ATOM 1878 C CA . CYS A 1 236 ? 17.766 20.457 -10.432 1.00 60.22 236 CYS A CA 1
ATOM 1879 C C . CYS A 1 236 ? 17.199 19.720 -11.668 1.00 60.22 236 CYS A C 1
ATOM 1881 O O . CYS A 1 236 ? 17.909 19.570 -12.670 1.00 60.22 236 CYS A O 1
ATOM 1883 N N . PRO A 1 237 ? 15.913 19.309 -11.655 1.00 53.53 237 PRO A N 1
ATOM 1884 C CA . PRO A 1 237 ? 15.319 18.490 -12.720 1.00 53.53 237 PRO A CA 1
ATOM 1885 C C . PRO A 1 237 ? 15.464 19.105 -14.121 1.00 53.53 237 PRO A C 1
ATOM 1887 O O . PRO A 1 237 ? 15.911 18.444 -15.054 1.00 53.53 237 PRO A O 1
ATOM 1890 N N . GLY A 1 238 ? 15.210 20.412 -14.253 1.00 56.50 238 GLY A N 1
ATOM 1891 C CA . GLY A 1 238 ? 15.320 21.111 -15.540 1.00 56.50 238 GLY A CA 1
ATOM 1892 C C . GLY A 1 238 ? 16.755 21.269 -16.065 1.00 56.50 238 GLY A C 1
ATOM 1893 O O . GLY A 1 238 ? 16.952 21.485 -17.260 1.00 56.50 238 GLY A O 1
ATOM 1894 N N . TYR A 1 239 ? 17.776 21.166 -15.204 1.00 64.31 239 TYR A N 1
ATOM 1895 C CA . TYR A 1 239 ? 19.175 21.126 -15.646 1.00 64.31 239 TYR A CA 1
ATOM 1896 C C . TYR A 1 239 ? 19.547 19.725 -16.137 1.00 64.31 239 TYR A C 1
ATOM 1898 O O . TYR A 1 239 ? 20.172 19.594 -17.189 1.00 64.31 239 TYR A O 1
ATOM 1906 N N . ALA A 1 240 ? 19.105 18.687 -15.424 1.00 58.12 240 ALA A N 1
ATOM 1907 C CA . ALA A 1 240 ? 19.313 17.303 -15.832 1.00 58.12 240 ALA A CA 1
ATOM 1908 C C . ALA A 1 240 ? 18.628 16.983 -17.169 1.00 58.12 240 ALA A C 1
ATOM 1910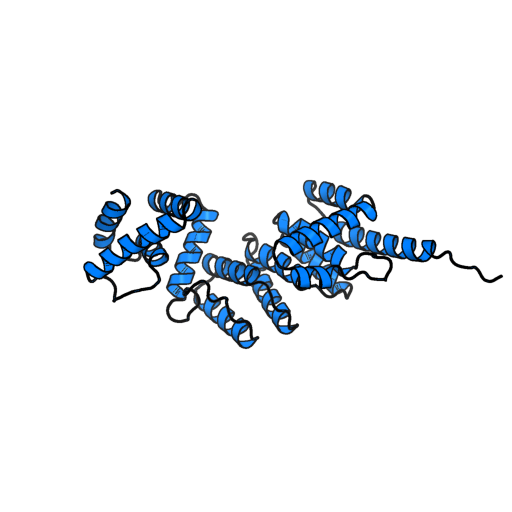 O O . ALA A 1 240 ? 19.242 16.334 -18.008 1.00 58.12 240 ALA A O 1
ATOM 1911 N N . GLU A 1 241 ? 17.422 17.504 -17.421 1.00 58.44 241 GLU A N 1
ATOM 1912 C CA . GLU A 1 241 ? 16.746 17.392 -18.724 1.00 58.44 241 GLU A CA 1
ATOM 1913 C C . GLU A 1 241 ? 17.556 18.027 -19.858 1.00 58.44 241 GLU A C 1
ATOM 1915 O O . GLU A 1 241 ? 17.782 17.397 -20.889 1.00 58.44 241 GLU A O 1
ATOM 1920 N N . LYS A 1 242 ? 18.050 19.258 -19.665 1.00 66.12 242 LYS A N 1
ATOM 1921 C CA . LYS A 1 242 ? 18.876 19.950 -20.670 1.00 66.12 242 LYS A CA 1
ATOM 1922 C C . LYS A 1 242 ? 20.186 19.218 -20.940 1.00 66.12 242 LYS A C 1
ATOM 1924 O O . LYS A 1 242 ? 20.621 19.140 -22.087 1.00 66.12 242 LYS A O 1
ATOM 1929 N N . LEU A 1 243 ? 20.825 18.706 -19.892 1.00 65.56 243 LEU A N 1
ATOM 1930 C CA . LEU A 1 243 ? 22.078 17.972 -20.002 1.00 65.56 243 LEU A CA 1
ATOM 1931 C C . LEU A 1 243 ? 21.866 16.604 -20.657 1.00 65.56 243 LEU A C 1
ATOM 1933 O O . LEU A 1 243 ? 22.587 16.265 -21.589 1.00 65.56 243 LEU A O 1
ATOM 1937 N N . GLY A 1 244 ? 20.825 15.873 -20.250 1.00 66.31 244 GLY A N 1
ATOM 1938 C CA . GLY A 1 244 ? 20.429 14.614 -20.875 1.00 66.31 244 GLY A CA 1
ATOM 1939 C C . GLY A 1 244 ? 20.074 14.792 -22.350 1.00 66.31 244 GLY A C 1
ATOM 1940 O O . GLY A 1 244 ? 20.514 14.014 -23.190 1.00 66.31 244 GLY A O 1
ATOM 1941 N N . SER A 1 245 ? 19.376 15.880 -22.690 1.00 66.81 245 SER A N 1
ATOM 1942 C CA . SER A 1 245 ? 19.063 16.236 -24.075 1.00 66.81 245 SER A CA 1
ATOM 1943 C C . SER A 1 245 ? 20.320 16.496 -24.909 1.00 66.81 245 SER A C 1
ATOM 1945 O O . SER A 1 245 ? 20.449 15.921 -25.984 1.00 66.81 245 SER A O 1
ATOM 1947 N N . LYS A 1 246 ? 21.294 17.260 -24.392 1.00 68.88 246 LYS A N 1
ATOM 1948 C CA . LYS A 1 246 ? 22.588 17.477 -25.069 1.00 68.88 246 LYS A CA 1
ATOM 1949 C C . LYS A 1 246 ? 23.375 16.184 -25.275 1.00 68.88 246 LYS A C 1
ATOM 1951 O O . LYS A 1 246 ? 23.928 15.974 -26.351 1.00 68.88 246 LYS A O 1
ATOM 1956 N N . MET A 1 247 ? 23.436 15.335 -24.249 1.00 64.50 247 MET A N 1
ATOM 1957 C CA . MET A 1 247 ? 24.124 14.044 -24.324 1.00 64.50 247 MET A CA 1
ATOM 1958 C C . MET A 1 247 ? 23.471 13.137 -25.371 1.00 64.50 247 MET A C 1
ATOM 1960 O O . MET A 1 247 ? 24.173 12.506 -26.151 1.00 64.50 247 MET A O 1
ATOM 1964 N N . TYR A 1 248 ? 22.141 13.122 -25.434 1.00 63.00 248 TYR A N 1
ATOM 1965 C CA . TYR A 1 248 ? 21.398 12.340 -26.414 1.00 63.00 248 TYR A CA 1
ATOM 1966 C C . TYR A 1 248 ? 21.544 12.880 -27.847 1.00 63.00 248 TYR A C 1
ATOM 1968 O O . TYR A 1 248 ? 21.784 12.097 -28.760 1.00 63.00 248 TYR A O 1
ATOM 1976 N N . SER A 1 249 ? 21.477 14.201 -28.062 1.00 67.00 249 SER A N 1
ATOM 1977 C CA . SER A 1 249 ? 21.713 14.804 -29.385 1.00 67.00 249 SER A CA 1
ATOM 1978 C C . SER A 1 249 ? 23.088 14.440 -29.945 1.00 67.00 249 SER A C 1
ATOM 1980 O O . SER A 1 249 ? 23.186 14.054 -31.103 1.00 67.00 249 SER A O 1
ATOM 1982 N N . ALA A 1 250 ? 24.128 14.451 -29.106 1.00 65.56 250 ALA A N 1
ATOM 1983 C CA . ALA A 1 250 ? 25.462 14.025 -29.521 1.00 65.56 250 ALA A CA 1
ATOM 1984 C C . ALA A 1 250 ? 25.512 12.545 -29.960 1.00 65.56 250 ALA A C 1
ATOM 1986 O O . ALA A 1 250 ? 26.263 12.198 -30.865 1.00 65.56 250 ALA A O 1
ATOM 1987 N N . LEU A 1 251 ? 24.700 11.671 -29.351 1.00 57.34 251 LEU A N 1
ATOM 1988 C CA . LEU A 1 251 ? 24.617 10.257 -29.737 1.00 57.34 251 LEU A CA 1
ATOM 1989 C C . LEU A 1 251 ? 23.908 10.054 -31.087 1.00 57.34 251 LEU A C 1
ATOM 1991 O O . LEU A 1 251 ? 24.287 9.146 -31.829 1.00 57.34 251 LEU A O 1
ATOM 1995 N N . VAL A 1 252 ? 22.912 10.890 -31.401 1.00 64.44 252 VAL A N 1
ATOM 1996 C CA . VAL A 1 252 ? 22.228 10.907 -32.707 1.00 64.44 252 VAL A CA 1
ATOM 1997 C C . VAL A 1 252 ? 23.166 11.426 -33.797 1.00 64.44 252 VAL A C 1
ATOM 1999 O O . VAL A 1 252 ? 23.283 10.793 -34.842 1.00 64.44 252 VAL A O 1
ATOM 2002 N N . ASP A 1 253 ? 23.886 12.521 -33.535 1.00 69.00 253 ASP A N 1
ATOM 2003 C CA . ASP A 1 253 ? 24.846 13.112 -34.481 1.00 69.00 253 ASP A CA 1
ATOM 2004 C C . ASP A 1 253 ? 25.981 12.139 -34.839 1.00 69.00 253 ASP A C 1
ATOM 2006 O O . ASP A 1 253 ? 26.441 12.095 -35.981 1.00 69.00 253 ASP A O 1
ATOM 2010 N N . ASP A 1 254 ? 26.407 11.319 -33.875 1.00 60.56 254 ASP A N 1
ATOM 2011 C CA . ASP A 1 254 ? 27.413 10.277 -34.082 1.00 60.56 254 ASP A CA 1
ATOM 2012 C C . ASP A 1 254 ? 26.841 9.014 -34.784 1.00 60.56 254 ASP A C 1
ATOM 2014 O O . ASP A 1 254 ? 27.579 8.055 -35.012 1.00 60.56 254 ASP A O 1
ATOM 2018 N N . GLY A 1 255 ? 25.545 8.989 -35.134 1.00 58.81 255 GLY A N 1
ATOM 2019 C CA . GLY A 1 255 ? 24.885 7.898 -35.866 1.00 58.81 255 GLY A CA 1
ATOM 2020 C C . GLY A 1 255 ? 24.644 6.627 -35.045 1.00 58.81 255 GLY A C 1
ATOM 2021 O O . GLY A 1 255 ? 24.475 5.549 -35.613 1.00 58.81 255 GLY A O 1
ATOM 2022 N N . ASN A 1 256 ? 24.666 6.732 -33.713 1.00 49.38 256 ASN A N 1
ATOM 2023 C CA . ASN A 1 256 ? 24.629 5.579 -32.805 1.00 49.38 256 ASN A CA 1
ATOM 2024 C C . ASN A 1 256 ? 23.221 5.210 -32.319 1.00 49.38 256 ASN A C 1
ATOM 2026 O O . ASN A 1 256 ? 23.028 4.135 -31.754 1.00 49.38 256 ASN A O 1
ATOM 2030 N N . VAL A 1 257 ? 22.252 6.102 -32.510 1.00 52.34 257 VAL A N 1
ATOM 2031 C CA . VAL A 1 257 ? 20.830 5.917 -32.199 1.00 52.34 257 VAL A CA 1
ATOM 2032 C C . VAL A 1 257 ? 20.002 6.579 -33.294 1.00 52.34 257 VAL A C 1
ATOM 2034 O O . VAL A 1 257 ? 20.384 7.636 -33.797 1.00 52.34 257 VAL A O 1
ATOM 2037 N N . ASP A 1 258 ? 18.873 5.961 -33.646 1.00 50.97 258 ASP A N 1
ATOM 2038 C CA . ASP A 1 258 ? 17.938 6.507 -34.632 1.00 50.97 258 ASP A CA 1
ATOM 2039 C C . ASP A 1 258 ? 17.329 7.848 -34.171 1.00 50.97 258 ASP A C 1
ATOM 2041 O O . ASP A 1 258 ? 17.353 8.219 -32.989 1.00 50.97 258 ASP A O 1
ATOM 2045 N N . GLU A 1 259 ? 16.786 8.593 -35.137 1.00 55.06 259 GLU A N 1
ATOM 2046 C CA . GLU A 1 259 ? 16.288 9.954 -34.946 1.00 55.06 259 GLU A CA 1
ATOM 2047 C C . GLU A 1 259 ? 15.205 10.028 -33.847 1.00 55.06 259 GLU A C 1
ATOM 2049 O O . GLU A 1 259 ? 14.210 9.306 -33.856 1.00 55.06 259 GLU A O 1
ATOM 2054 N N . TYR A 1 260 ? 15.442 10.928 -32.886 1.00 47.03 260 TYR A N 1
ATOM 2055 C CA . TYR A 1 260 ? 14.593 11.297 -31.745 1.00 47.03 260 TYR A CA 1
ATOM 2056 C C . TYR A 1 260 ? 13.957 10.139 -30.944 1.00 47.03 260 TYR A C 1
ATOM 2058 O O . TYR A 1 260 ? 12.762 9.854 -31.027 1.00 47.03 260 TYR A O 1
ATOM 2066 N N . CYS A 1 261 ? 14.730 9.552 -30.031 1.00 47.03 261 CYS A N 1
ATOM 2067 C CA . CYS A 1 261 ? 14.206 8.778 -28.910 1.00 47.03 261 CYS A CA 1
ATOM 2068 C C . CYS A 1 261 ? 13.765 9.795 -27.833 1.00 47.03 261 CYS A C 1
ATOM 2070 O O . CYS A 1 261 ? 14.615 10.504 -27.295 1.00 47.03 261 CYS A O 1
ATOM 2072 N N . PRO A 1 262 ? 12.475 9.895 -27.451 1.00 43.12 262 PRO A N 1
ATOM 2073 C CA . PRO A 1 262 ? 12.020 10.793 -26.375 1.00 43.12 262 PRO A CA 1
ATOM 2074 C C . PRO A 1 262 ? 12.659 10.507 -24.993 1.00 43.12 262 PRO A C 1
ATOM 2076 O O . PRO A 1 262 ? 12.443 11.247 -24.038 1.00 43.12 262 PRO A O 1
ATOM 2079 N N . PHE A 1 263 ? 13.509 9.484 -24.906 1.00 51.91 263 PHE A N 1
ATOM 2080 C CA . PHE A 1 263 ? 14.139 8.878 -23.740 1.00 51.91 263 PHE A CA 1
ATOM 2081 C C . PHE A 1 263 ? 15.478 9.539 -23.361 1.00 51.91 263 PHE A C 1
ATOM 2083 O O . PHE A 1 263 ? 16.382 8.859 -22.899 1.00 51.91 263 PHE A O 1
ATOM 2090 N N . HIS A 1 264 ? 15.663 10.849 -23.549 1.00 54.56 264 HIS A N 1
ATOM 2091 C CA . HIS A 1 264 ? 16.973 11.511 -23.382 1.00 54.56 264 HIS A CA 1
ATOM 2092 C C . HIS A 1 264 ? 17.570 11.335 -21.966 1.00 54.56 264 HIS A C 1
ATOM 2094 O O . HIS A 1 264 ? 18.786 11.312 -21.808 1.00 54.56 264 HIS A O 1
ATOM 2100 N N . LEU A 1 265 ? 16.732 11.170 -20.933 1.00 52.50 265 LEU A N 1
ATOM 2101 C CA . LEU A 1 265 ? 17.165 10.886 -19.558 1.00 52.50 265 LEU A CA 1
ATOM 2102 C C . LEU A 1 265 ? 17.426 9.385 -19.318 1.00 52.50 265 LEU A C 1
ATOM 2104 O O . LEU A 1 265 ? 18.445 9.036 -18.727 1.00 52.50 265 LEU A O 1
ATOM 2108 N N . GLU A 1 266 ? 16.560 8.478 -19.790 1.00 50.25 266 GLU A N 1
ATOM 2109 C CA . GLU A 1 266 ? 16.791 7.025 -19.655 1.00 50.25 266 GLU A CA 1
ATOM 2110 C C . GLU A 1 266 ? 17.902 6.492 -20.539 1.00 50.25 266 GLU A C 1
ATOM 2112 O O . GLU A 1 266 ? 18.665 5.651 -20.084 1.00 50.25 266 GLU A O 1
ATOM 2117 N N . ALA A 1 267 ? 18.037 6.991 -21.763 1.00 50.09 267 ALA A N 1
ATOM 2118 C CA . ALA A 1 267 ? 19.130 6.651 -22.660 1.00 50.09 267 ALA A CA 1
ATOM 2119 C C . ALA A 1 267 ? 20.479 7.031 -22.034 1.00 50.09 267 ALA A C 1
ATOM 2121 O O . ALA A 1 267 ? 21.430 6.261 -22.114 1.00 50.09 267 ALA A O 1
ATOM 2122 N N . VAL A 1 268 ? 20.542 8.165 -21.324 1.00 54.28 268 VAL A N 1
ATOM 2123 C CA . VAL A 1 268 ? 21.725 8.586 -20.557 1.00 54.28 268 VAL A CA 1
ATOM 2124 C C . VAL A 1 268 ? 21.944 7.712 -19.316 1.00 54.28 268 VAL A C 1
ATOM 2126 O O . VAL A 1 268 ? 23.083 7.402 -18.979 1.00 54.28 268 VAL A O 1
ATOM 2129 N N . MET A 1 269 ? 20.885 7.236 -18.657 1.00 52.09 269 MET A N 1
ATOM 2130 C CA . MET A 1 269 ? 21.007 6.291 -17.535 1.00 52.09 269 MET A CA 1
ATOM 2131 C C . MET A 1 269 ? 21.443 4.885 -17.977 1.00 52.09 269 MET A C 1
ATOM 2133 O O . MET A 1 269 ? 22.289 4.278 -17.324 1.00 52.09 269 MET A O 1
ATOM 2137 N N . LEU A 1 270 ? 20.930 4.385 -19.103 1.00 49.88 270 LEU A N 1
ATOM 2138 C CA . LEU A 1 270 ? 21.352 3.126 -19.725 1.00 49.88 270 LEU A CA 1
ATOM 2139 C C . LEU A 1 270 ? 22.786 3.221 -20.285 1.00 49.88 270 LEU A C 1
ATOM 2141 O O . LEU A 1 270 ? 23.530 2.241 -20.233 1.00 49.88 270 LEU A O 1
ATOM 2145 N N . TRP A 1 271 ? 23.204 4.410 -20.734 1.00 54.28 271 TRP A N 1
ATOM 2146 C CA . TRP A 1 271 ? 24.571 4.738 -21.162 1.00 54.28 271 TRP A CA 1
ATOM 2147 C C . TRP A 1 271 ? 25.615 4.595 -20.040 1.00 54.28 271 TRP A C 1
ATOM 2149 O O . TRP A 1 271 ? 26.715 4.105 -20.292 1.00 54.28 271 TRP A O 1
ATOM 2159 N N . PHE A 1 272 ? 25.268 4.925 -18.792 1.00 48.03 272 PHE A N 1
ATOM 2160 C CA . PHE A 1 272 ? 26.150 4.723 -17.636 1.00 48.03 272 PHE A CA 1
ATOM 2161 C C . PHE A 1 272 ? 26.319 3.244 -17.209 1.00 48.03 272 PHE A C 1
ATOM 2163 O O . PHE A 1 272 ? 27.173 2.950 -16.376 1.00 48.03 272 PHE A O 1
ATOM 2170 N N . MET A 1 273 ? 25.515 2.308 -17.732 1.00 46.53 273 MET A N 1
ATOM 2171 C CA . MET A 1 273 ? 25.430 0.921 -17.238 1.00 46.53 273 MET A CA 1
ATOM 2172 C C . MET A 1 273 ? 26.079 -0.142 -18.144 1.00 46.53 273 MET A C 1
ATOM 2174 O O . MET A 1 273 ? 25.744 -1.319 -18.027 1.00 46.53 273 MET A O 1
ATOM 2178 N N . ASP A 1 274 ? 26.993 0.225 -19.046 1.00 46.59 274 ASP A N 1
ATOM 2179 C CA . ASP A 1 274 ? 27.712 -0.723 -19.928 1.00 46.59 274 ASP A CA 1
ATOM 2180 C C . ASP A 1 274 ? 26.822 -1.544 -20.882 1.00 46.59 274 ASP A C 1
ATOM 2182 O O . ASP A 1 274 ? 27.268 -2.523 -21.479 1.00 46.59 274 ASP A O 1
ATOM 2186 N N . VAL A 1 275 ? 25.570 -1.127 -21.074 1.00 42.50 275 VAL A N 1
ATOM 2187 C CA . VAL A 1 275 ? 24.624 -1.748 -22.021 1.00 42.50 275 VAL A CA 1
ATOM 2188 C C . VAL A 1 275 ? 24.975 -1.381 -23.471 1.00 42.50 275 VAL A C 1
ATOM 2190 O O . VAL A 1 275 ? 24.620 -2.091 -24.408 1.00 42.50 275 VAL A O 1
ATOM 2193 N N . ILE A 1 276 ? 25.723 -0.289 -23.651 1.00 39.00 276 ILE A N 1
ATOM 2194 C CA . ILE A 1 276 ? 26.201 0.240 -24.932 1.00 39.00 276 ILE A CA 1
ATOM 2195 C C . ILE A 1 276 ? 27.730 -0.011 -25.019 1.00 39.00 276 ILE A C 1
ATOM 2197 O O . ILE A 1 276 ? 28.415 0.089 -23.994 1.00 39.00 276 ILE A O 1
ATOM 2201 N N . PRO A 1 277 ? 28.311 -0.356 -26.190 1.00 41.09 277 PRO A N 1
ATOM 2202 C CA . PRO A 1 277 ? 29.731 -0.729 -26.304 1.00 41.09 277 PRO A CA 1
ATOM 2203 C C . PRO A 1 277 ? 30.757 0.274 -25.726 1.00 41.09 277 PRO A C 1
ATOM 2205 O O . PRO A 1 277 ? 30.546 1.482 -25.658 1.00 41.09 277 PRO A O 1
ATOM 2208 N N . ALA A 1 278 ? 31.927 -0.230 -25.317 1.00 39.03 278 ALA A N 1
ATOM 2209 C CA . ALA A 1 278 ? 32.919 0.513 -24.525 1.00 39.03 278 ALA A CA 1
ATOM 2210 C C . ALA A 1 278 ? 33.461 1.813 -25.162 1.00 39.03 278 ALA A C 1
ATOM 2212 O O . ALA A 1 278 ? 33.806 2.746 -24.438 1.00 39.03 278 ALA A O 1
ATOM 2213 N N . SER A 1 279 ? 33.488 1.916 -26.495 1.00 40.75 279 SER A N 1
ATOM 2214 C CA . SER A 1 279 ? 33.881 3.130 -27.229 1.00 40.75 279 SER A CA 1
ATOM 2215 C C . SER A 1 279 ? 32.959 4.330 -26.965 1.00 40.75 279 SER A C 1
ATOM 2217 O O . SER A 1 279 ? 33.405 5.473 -27.035 1.00 40.75 279 SER A O 1
ATOM 2219 N N . PHE A 1 280 ? 31.697 4.083 -26.602 1.00 46.69 280 PHE A N 1
ATOM 2220 C CA . PHE A 1 280 ? 30.662 5.101 -26.397 1.00 46.69 280 PHE A CA 1
ATOM 2221 C C . PHE A 1 280 ? 30.714 5.776 -25.010 1.00 46.69 280 PHE A C 1
ATOM 2223 O O . PHE A 1 280 ? 30.149 6.854 -24.816 1.00 46.69 280 PHE A O 1
ATOM 2230 N N . ARG A 1 281 ? 31.444 5.195 -24.044 1.00 48.53 281 ARG A N 1
ATOM 2231 C CA . ARG A 1 281 ? 31.596 5.719 -22.670 1.00 48.53 281 ARG A CA 1
ATOM 2232 C C . ARG A 1 281 ? 32.527 6.930 -22.565 1.00 48.53 281 ARG A C 1
ATOM 2234 O O . ARG A 1 281 ? 32.296 7.823 -21.756 1.00 48.53 281 ARG A O 1
ATOM 2241 N N . ILE A 1 282 ? 33.571 6.992 -23.391 1.00 49.56 282 ILE A N 1
ATOM 2242 C CA . ILE A 1 282 ? 34.628 8.014 -23.271 1.00 49.56 282 ILE A CA 1
ATOM 2243 C C . ILE A 1 282 ? 34.101 9.416 -23.622 1.00 49.56 282 ILE A C 1
ATOM 2245 O O . ILE A 1 282 ? 34.462 10.390 -22.963 1.00 49.56 282 ILE A O 1
ATOM 2249 N N . ARG A 1 283 ? 33.208 9.530 -24.614 1.00 49.00 283 ARG A N 1
ATOM 2250 C CA . ARG A 1 283 ? 32.748 10.826 -25.142 1.00 49.00 283 ARG A CA 1
ATOM 2251 C C . ARG A 1 283 ? 31.612 11.461 -24.339 1.00 49.00 283 ARG A C 1
ATOM 2253 O O . ARG A 1 283 ? 31.637 12.664 -24.101 1.00 49.00 283 ARG A O 1
ATOM 2260 N N . GLY A 1 284 ? 30.664 10.675 -23.831 1.00 47.44 284 GLY A N 1
ATOM 2261 C CA . GLY A 1 284 ? 29.639 11.214 -22.929 1.00 47.44 284 GLY A CA 1
ATOM 2262 C C . GLY A 1 284 ? 30.209 11.623 -21.560 1.00 47.44 284 GLY A C 1
ATOM 2263 O O . GLY A 1 284 ? 29.751 12.607 -20.989 1.00 47.44 284 GLY A O 1
ATOM 2264 N N . LEU A 1 285 ? 31.277 10.966 -21.074 1.00 50.22 285 LEU A N 1
ATOM 2265 C CA . LEU A 1 285 ? 32.005 11.402 -19.872 1.00 50.22 285 LEU A CA 1
ATOM 2266 C C . LEU A 1 285 ? 32.730 12.733 -20.102 1.00 50.22 285 LEU A C 1
ATOM 2268 O O . LEU A 1 285 ? 32.836 13.527 -19.174 1.00 50.22 285 LEU A O 1
ATOM 2272 N N . GLN A 1 286 ? 33.200 13.002 -21.325 1.00 55.28 286 GLN A N 1
ATOM 2273 C CA . GLN A 1 286 ? 33.761 14.306 -21.689 1.00 55.28 286 GLN A CA 1
ATOM 2274 C C . GLN A 1 286 ? 32.697 15.410 -21.671 1.00 55.28 286 GLN A C 1
ATOM 2276 O O . GLN A 1 286 ? 32.990 16.481 -21.160 1.00 55.28 286 GLN A O 1
ATOM 2281 N N . ILE A 1 287 ? 31.473 15.139 -22.145 1.00 57.03 287 ILE A N 1
ATOM 2282 C CA . ILE A 1 287 ? 30.344 16.094 -22.115 1.00 57.03 287 ILE A CA 1
ATOM 2283 C C . ILE A 1 287 ? 29.807 16.299 -20.688 1.00 57.03 287 ILE A C 1
ATOM 2285 O O . ILE A 1 287 ? 29.418 17.402 -20.325 1.00 57.03 287 ILE A O 1
ATOM 2289 N N . TRP A 1 288 ? 29.784 15.251 -19.860 1.00 53.62 288 TRP A N 1
ATOM 2290 C CA . TRP A 1 288 ? 29.399 15.354 -18.446 1.00 53.62 288 TRP A CA 1
ATOM 2291 C C . TRP A 1 288 ? 30.416 16.155 -17.620 1.00 53.62 288 TRP A C 1
ATOM 2293 O O . TRP A 1 288 ? 30.040 16.867 -16.691 1.00 53.62 288 TRP A O 1
ATOM 2303 N N . ARG A 1 289 ? 31.710 16.023 -17.939 1.00 58.34 289 ARG A N 1
ATOM 2304 C CA . ARG A 1 289 ? 32.812 16.693 -17.228 1.00 58.34 289 ARG A CA 1
ATOM 2305 C C . ARG A 1 289 ? 33.141 18.094 -17.768 1.00 58.34 289 ARG A C 1
ATOM 2307 O O . ARG A 1 289 ? 33.961 18.766 -17.143 1.00 58.34 289 ARG A O 1
ATOM 2314 N N . SER A 1 290 ? 32.555 18.509 -18.895 1.00 59.53 290 SER A N 1
ATOM 2315 C CA . SER A 1 290 ? 32.715 19.836 -19.520 1.00 59.53 290 SER A CA 1
ATOM 2316 C C . SER A 1 290 ? 31.650 20.825 -19.067 1.00 59.53 290 SER A C 1
ATOM 2318 O O . SER A 1 290 ? 32.015 21.983 -18.779 1.00 59.53 290 SER A O 1
#

InterPro domains:
  IPR002885 Pentatricopeptide repeat [PF13812] (75-128)
  IPR002885 Pentatricopeptide repeat [PS51375] (83-117)
  IPR011990 Tetratricopeptide-like helical domain superfamily [G3DSA:1.25.40.10] (15-229)

pLDDT: mean 75.97, std 17.38, range [36.94, 97.44]

Secondary structure (DSSP, 8-state):
------HHHHHHHHHHHHHHHHHHHHTT---HHHHHHHHHHTTSHHHHHHHHHHHHHHHHHTT-HHHHHHHT--SSTT-PPPHHHHHHHHHHHHHHTT-HHHHHHHHHHHHHTTPPPPHHHHHHHHHHHHH--S-HHHHHHHHHHHHHHHHTT----HHHHHHHHHHHHHHS-HHHHHHHHHHHHHTT-PPPSS-GGGSGGGHHHHHHHHHHHHHHHH-S-S-HHHHHHHHHHHH-HHHHHHHHHHHHHHHHHTTSS-S--S-HHHHHHHHTTT-S-GGGHHHHHHHHH-

Sequence (290 aa):
MAETSSPNSSADDLKNHVMKIFQEATKDCEDECLKAVFCTIGRSYDSLNDFSIKLFNSMADTGIIDRAREMFKPVSDLGILSPVAVFTIVIMTYAGNHKAKSALKVYQQMIATGINPACYTYVQLICVLATDFSNVKFLRYAKKYFLEMLDKGMKPNPTPFWKIMEAIAYREPVEKAKEFLEQIKAKGFMPPDSGFHYKEAYLAEGMQTLKMYANLVHNDTIDEDVRKYFFVLRACPGYAEKLGSKMYSALVDDGNVDEYCPFHLEAVMLWFMDVIPASFRIRGLQIWRS

Foldseek 3Di:
DDPPPPPVNVVVVLLVVLLVLLCVLCVPPPDPVVVVVSCQCSVGSVSVLVLLVVVQVVCVVVVNNVLSCVQQVAPDPVSHGDSLSSLLSSLLSCLVVLNLVSSVVSVVVCVVVVHDHGLSSLLSNLLSLLPRPPDPCSLVVSLVSVLVCLVVVHQHDLNSVVSSLLSCLQRHALVVVVVSCVSCVVSVDDRDPPDPCSPPVNVNLSSPLSNVVSCLVVDPPDDPLLVVLVVCCVVPVPVSVVLLVVLVVVCVVVVNDDPDDVCSNSVVVCLRVCVDPPVSNPVSVVSSVD

Radius of gyration: 24.07 Å; chains: 1; bounding box: 77×34×69 Å